Protein AF-A0A7S4D0P1-F1 (afdb_monomer_lite)

Sequence (349 aa):
FFSVFYCTISFIQIYKENLMDLLQPGVNRCQIREDTTHGLWITDATAIPVATADDCLRLMAIGDKNRVVASTRQNIESSRSHSVFIVSIAKQNVLDRSESVSQLYLVDLAGSESVDKTGSEGQRLEEAKYINTSLLALRNVIRALVQGTPHVPYRDSKITRLLQNSFGGNSKTFLIVCCSPAAYNQRETVSSLRFGDSTGQIQNQPVQNVFRSVEELTRLLKQTNSQVAEARDRIRQLERLLEMGPDDYEDDEDDAQPLCKSRSVVDEKSEEVPAAFVCPLSKRIMMDPVVAMDGYTYEEHALSAYFLQYGCTPGLNGEPGLADLSYIPNLALRDQIAQYNGKLYLDPG

Organism: NCBI:txid73025

pLDDT: mean 81.52, std 16.35, range [29.2, 96.75]

Structure (mmCIF, N/CA/C/O backbone):
data_AF-A0A7S4D0P1-F1
#
_entry.id   AF-A0A7S4D0P1-F1
#
loop_
_atom_site.group_PDB
_atom_site.id
_atom_site.type_symbol
_atom_site.label_atom_id
_atom_site.label_alt_id
_atom_site.label_comp_id
_atom_site.label_asym_id
_atom_site.label_entity_id
_atom_site.label_seq_id
_atom_site.pdbx_PDB_ins_code
_atom_site.Cartn_x
_atom_site.Cartn_y
_atom_site.Cartn_z
_atom_site.occupancy
_atom_site.B_iso_or_equiv
_atom_site.auth_seq_id
_atom_site.auth_comp_id
_atom_site.auth_asym_id
_atom_site.auth_atom_id
_atom_site.pdbx_PDB_model_num
ATOM 1 N N . PHE A 1 1 ? 13.206 -19.479 -17.637 1.00 51.66 1 PHE A N 1
ATOM 2 C CA . PHE A 1 1 ? 12.685 -18.968 -16.351 1.00 51.66 1 PHE A CA 1
ATOM 3 C C . PHE A 1 1 ? 13.805 -18.877 -15.305 1.00 51.66 1 PHE A C 1
ATOM 5 O O . PHE A 1 1 ? 13.810 -19.651 -14.360 1.00 51.66 1 PHE A O 1
ATOM 12 N N . PHE A 1 2 ? 14.764 -17.953 -15.445 1.00 78.38 2 PHE A N 1
ATOM 13 C CA . PHE A 1 2 ? 15.797 -17.725 -14.420 1.00 78.38 2 PHE A CA 1
ATOM 14 C C . PHE A 1 2 ? 15.490 -16.423 -13.673 1.00 78.38 2 PHE A C 1
ATOM 16 O O . PHE A 1 2 ? 15.943 -15.348 -14.057 1.00 78.38 2 PHE A O 1
ATOM 23 N N . SER A 1 3 ? 14.656 -16.496 -12.638 1.00 86.75 3 SER A N 1
ATOM 24 C CA . SER A 1 3 ? 14.414 -15.364 -11.739 1.00 86.75 3 SER A CA 1
ATOM 25 C C . SER A 1 3 ? 14.508 -15.818 -10.292 1.00 86.75 3 SER A C 1
ATOM 27 O O . SER A 1 3 ? 14.052 -16.911 -9.960 1.00 86.75 3 SER A O 1
ATOM 29 N N . VAL A 1 4 ? 15.089 -14.972 -9.448 1.00 89.69 4 VAL A N 1
ATOM 30 C CA . VAL A 1 4 ? 15.164 -15.164 -7.999 1.00 89.69 4 VAL A CA 1
ATOM 31 C C . VAL A 1 4 ? 14.133 -14.256 -7.345 1.00 89.69 4 VAL A C 1
ATOM 33 O O . VAL A 1 4 ? 13.958 -13.111 -7.763 1.00 89.69 4 VAL A O 1
ATOM 36 N N . PHE A 1 5 ? 13.435 -14.778 -6.342 1.00 91.75 5 PHE A N 1
ATOM 37 C CA . PHE A 1 5 ? 12.430 -14.041 -5.588 1.00 91.75 5 PHE A CA 1
ATOM 38 C C . PHE A 1 5 ? 12.895 -13.857 -4.149 1.00 91.75 5 PHE A C 1
ATOM 40 O O . PHE A 1 5 ? 13.359 -14.803 -3.515 1.00 91.75 5 PHE A O 1
ATOM 47 N N . TYR A 1 6 ? 12.718 -12.648 -3.636 1.00 92.44 6 TYR A N 1
ATOM 48 C CA . TYR A 1 6 ? 12.956 -12.291 -2.247 1.00 92.44 6 TYR A CA 1
ATOM 49 C C . TYR A 1 6 ? 11.652 -11.763 -1.670 1.00 92.44 6 TYR A C 1
ATOM 51 O O . TYR A 1 6 ? 11.056 -10.844 -2.228 1.00 92.44 6 TYR A O 1
ATOM 59 N N . CYS A 1 7 ? 11.203 -12.352 -0.568 1.00 95.31 7 CYS A N 1
ATOM 60 C CA . CYS A 1 7 ? 9.996 -11.927 0.123 1.00 95.31 7 CYS A CA 1
ATOM 61 C C . CYS A 1 7 ? 10.366 -11.406 1.508 1.00 95.31 7 CYS A C 1
ATOM 63 O O . CYS A 1 7 ? 11.080 -12.077 2.255 1.00 95.31 7 CYS A O 1
ATOM 65 N N . THR A 1 8 ? 9.870 -10.224 1.858 1.00 95.94 8 THR A N 1
ATOM 66 C CA . THR A 1 8 ? 10.021 -9.640 3.190 1.00 95.94 8 THR A CA 1
ATOM 67 C C . THR A 1 8 ? 8.677 -9.182 3.736 1.00 95.94 8 THR A C 1
ATOM 69 O O . THR A 1 8 ? 7.770 -8.808 2.990 1.00 95.94 8 THR A O 1
ATOM 72 N N . ILE A 1 9 ? 8.550 -9.234 5.059 1.00 96.75 9 ILE A N 1
ATOM 73 C CA . ILE A 1 9 ? 7.347 -8.843 5.788 1.00 96.75 9 ILE A CA 1
ATOM 74 C C . ILE A 1 9 ? 7.667 -7.680 6.716 1.00 96.75 9 ILE A C 1
ATOM 76 O O . ILE A 1 9 ? 8.634 -7.736 7.478 1.00 96.75 9 ILE A O 1
ATOM 80 N N . SER A 1 10 ? 6.800 -6.674 6.700 1.00 95.31 10 SER A N 1
ATOM 81 C CA . SER A 1 10 ? 6.736 -5.620 7.711 1.00 95.31 10 SER A CA 1
ATOM 82 C C . SER A 1 10 ? 5.323 -5.555 8.274 1.00 95.31 10 SER A C 1
ATOM 84 O O . SER A 1 10 ? 4.354 -5.762 7.546 1.00 95.31 10 SER A O 1
ATOM 86 N N . PHE A 1 11 ? 5.178 -5.253 9.564 1.00 95.50 11 PHE A N 1
ATOM 87 C CA . PHE A 1 11 ? 3.861 -5.121 10.183 1.00 95.50 11 PHE A CA 1
ATOM 88 C C . PHE A 1 11 ? 3.823 -3.889 11.079 1.00 95.50 11 PHE A C 1
ATOM 90 O O . PHE A 1 11 ? 4.554 -3.802 12.062 1.00 95.50 11 PHE A O 1
ATOM 97 N N . ILE A 1 12 ? 2.987 -2.922 10.709 1.00 93.88 12 ILE A N 1
ATOM 98 C CA . ILE A 1 12 ? 2.970 -1.589 11.305 1.00 93.88 12 ILE A CA 1
ATOM 99 C C . ILE A 1 12 ? 1.601 -1.293 11.898 1.00 93.88 12 ILE A C 1
ATOM 101 O O . ILE A 1 12 ? 0.575 -1.536 11.268 1.00 93.88 12 ILE A O 1
ATOM 105 N N . GLN A 1 13 ? 1.589 -0.705 13.088 1.00 91.94 13 GLN A N 1
ATOM 106 C CA . GLN A 1 13 ? 0.401 -0.133 13.706 1.00 91.94 13 GLN A CA 1
ATOM 107 C C . GLN A 1 13 ? 0.463 1.394 13.633 1.00 91.94 13 GLN A C 1
ATOM 109 O O . GLN A 1 13 ? 1.507 1.997 13.887 1.00 91.94 13 GLN A O 1
ATOM 114 N N . ILE A 1 14 ? -0.665 2.028 13.317 1.00 90.62 14 ILE A N 1
ATOM 115 C CA . ILE A 1 14 ? -0.846 3.477 13.409 1.00 90.62 14 ILE A CA 1
ATOM 116 C C . ILE A 1 14 ? -1.828 3.758 14.540 1.00 90.62 14 ILE A C 1
ATOM 118 O O . ILE A 1 14 ? -3.007 3.408 14.458 1.00 90.62 14 ILE A O 1
ATOM 122 N N . TYR A 1 15 ? -1.345 4.424 15.586 1.00 86.50 15 TYR A N 1
ATOM 123 C CA . TYR A 1 15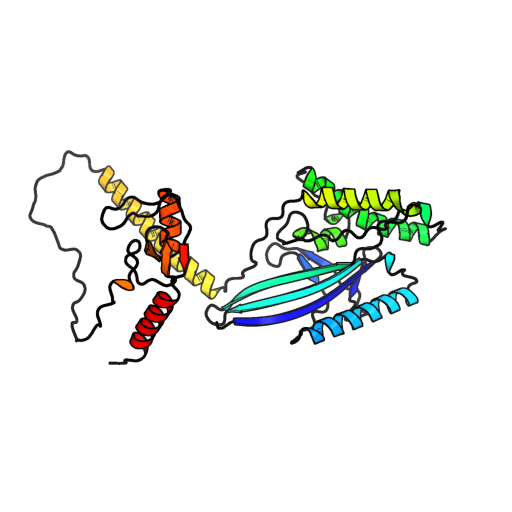 ? -2.157 4.821 16.731 1.00 86.50 15 TYR A CA 1
ATOM 124 C C . TYR A 1 15 ? -1.814 6.243 17.175 1.00 86.50 15 TYR A C 1
ATOM 126 O O . TYR A 1 15 ? -0.647 6.568 17.391 1.00 86.50 15 TYR A O 1
ATOM 134 N N . LYS A 1 16 ? -2.834 7.106 17.297 1.00 83.44 16 LYS A N 1
ATOM 135 C CA . LYS A 1 16 ? -2.670 8.545 17.596 1.00 83.44 1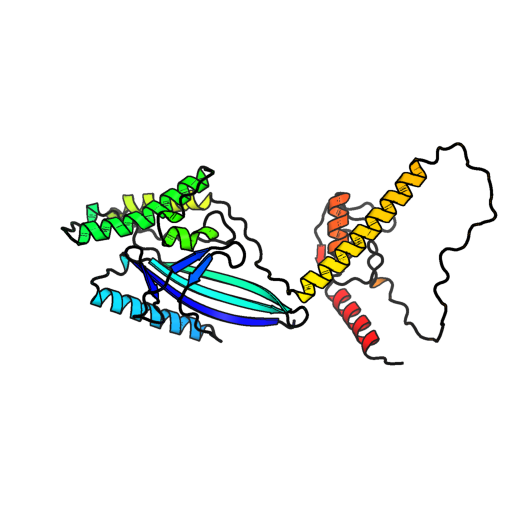6 LYS A CA 1
ATOM 136 C C . LYS A 1 16 ? -1.602 9.207 16.705 1.00 83.44 16 LYS A C 1
ATOM 138 O O . LYS A 1 16 ? -0.722 9.897 17.206 1.00 83.44 16 LYS A O 1
ATOM 143 N N . GLU A 1 17 ? -1.646 8.936 15.395 1.00 86.81 17 GLU A N 1
ATOM 144 C CA . GLU A 1 17 ? -0.685 9.431 14.386 1.00 86.81 17 GLU A CA 1
ATOM 145 C C . GLU A 1 17 ? 0.791 9.016 14.605 1.00 86.81 17 GLU A C 1
ATOM 147 O O . GLU A 1 17 ? 1.691 9.524 13.930 1.00 86.81 17 GLU A O 1
ATOM 152 N N . ASN A 1 18 ? 1.048 8.051 15.497 1.00 87.38 18 ASN A N 1
ATOM 153 C CA . ASN A 1 18 ? 2.358 7.435 15.699 1.00 87.38 18 ASN A CA 1
ATOM 154 C C . ASN A 1 18 ? 2.435 6.083 14.988 1.00 87.38 18 ASN A C 1
ATOM 156 O O . ASN A 1 18 ? 1.494 5.291 15.046 1.00 87.38 18 ASN A O 1
ATOM 160 N N . LEU A 1 19 ? 3.576 5.824 14.349 1.00 90.19 19 LEU A N 1
ATOM 161 C CA . LEU A 1 19 ? 3.902 4.549 13.714 1.00 90.19 19 LEU A CA 1
ATOM 162 C C . LEU A 1 19 ? 4.635 3.666 14.722 1.00 90.19 19 LEU A C 1
ATOM 164 O O . LEU A 1 19 ? 5.622 4.101 15.318 1.00 90.19 19 LEU A O 1
ATOM 168 N N . MET A 1 20 ? 4.158 2.440 14.896 1.00 90.56 20 MET A N 1
ATOM 169 C CA . MET A 1 20 ? 4.757 1.446 15.779 1.00 90.56 20 MET A CA 1
ATOM 170 C C . MET A 1 20 ? 5.032 0.168 14.996 1.00 90.56 20 MET A C 1
ATOM 172 O O . MET A 1 20 ? 4.170 -0.311 14.259 1.00 90.56 20 MET A O 1
ATOM 176 N N . ASP A 1 21 ? 6.226 -0.382 15.172 1.00 92.88 21 ASP A N 1
ATOM 177 C CA . ASP A 1 21 ? 6.603 -1.663 14.589 1.00 92.88 21 ASP A CA 1
ATOM 178 C C . ASP A 1 21 ? 6.066 -2.814 15.452 1.00 92.88 21 ASP A C 1
ATOM 180 O O . ASP A 1 21 ? 6.408 -2.942 16.633 1.00 92.88 21 ASP A O 1
ATOM 184 N N . LEU A 1 22 ? 5.202 -3.644 14.866 1.00 92.94 22 LEU A N 1
ATOM 185 C CA . LEU A 1 22 ? 4.610 -4.798 15.538 1.00 92.94 22 LEU A CA 1
ATOM 186 C C . LEU A 1 22 ? 5.521 -6.032 15.519 1.00 92.94 22 LEU A C 1
ATOM 188 O O . LEU A 1 22 ? 5.296 -6.946 16.310 1.00 92.94 22 LEU A O 1
ATOM 192 N N . LEU A 1 23 ? 6.541 -6.084 14.660 1.00 93.12 23 LEU A N 1
ATOM 193 C CA . LEU A 1 23 ? 7.519 -7.177 14.610 1.00 93.12 23 LEU A CA 1
ATOM 194 C C . LEU A 1 23 ? 8.718 -6.916 15.527 1.00 93.12 23 LEU A C 1
ATOM 196 O O . LEU A 1 23 ? 9.303 -7.868 16.044 1.00 93.12 23 LEU A O 1
ATOM 200 N N . GLN A 1 24 ? 9.032 -5.646 15.796 1.00 89.56 24 GLN A N 1
ATOM 201 C CA . GLN A 1 24 ? 10.054 -5.245 16.766 1.00 89.56 24 GLN A CA 1
ATOM 202 C C . GLN A 1 24 ? 9.537 -4.183 17.760 1.00 89.56 24 GLN A C 1
ATOM 204 O O . GLN A 1 24 ? 9.900 -3.005 17.683 1.00 89.56 24 GLN A O 1
ATOM 209 N N . PRO A 1 25 ? 8.719 -4.585 18.754 1.00 81.44 25 PRO A N 1
ATOM 210 C CA . PRO A 1 25 ? 8.160 -3.655 19.729 1.00 81.44 25 PRO A CA 1
ATOM 211 C C . PRO A 1 25 ? 9.241 -2.956 20.563 1.00 81.44 25 PRO A C 1
ATOM 213 O O . PRO A 1 25 ? 10.188 -3.585 21.035 1.00 81.44 25 PRO A O 1
ATOM 216 N N . GLY A 1 26 ? 9.055 -1.659 20.820 1.00 74.25 26 GLY A N 1
ATOM 217 C CA . GLY A 1 26 ? 9.925 -0.858 21.692 1.00 74.25 26 GLY A CA 1
ATOM 218 C C . GLY A 1 26 ? 10.898 0.071 20.959 1.00 74.25 26 GLY A C 1
ATOM 219 O O . GLY A 1 26 ? 11.458 0.966 21.592 1.00 74.25 26 GLY A O 1
ATOM 220 N N . VAL A 1 27 ? 11.051 -0.068 19.638 1.00 69.12 27 VAL A N 1
ATOM 221 C CA . VAL A 1 27 ? 11.819 0.864 18.796 1.00 69.12 27 VAL A CA 1
ATOM 222 C C . VAL A 1 27 ? 10.848 1.739 17.996 1.00 69.12 27 VAL A C 1
ATOM 224 O O . VAL A 1 27 ? 10.458 1.411 16.884 1.00 69.12 27 VAL A O 1
ATOM 227 N N . ASN A 1 28 ? 10.444 2.883 18.554 1.00 67.12 28 ASN A N 1
ATOM 228 C CA . ASN A 1 28 ? 9.511 3.804 17.888 1.00 67.12 28 ASN A CA 1
ATOM 229 C C . ASN A 1 28 ? 10.263 4.905 17.132 1.00 67.12 28 ASN A C 1
ATOM 231 O O . ASN A 1 28 ? 10.339 6.047 17.588 1.00 67.12 28 ASN A O 1
ATOM 235 N N . ARG A 1 29 ? 10.851 4.555 15.985 1.00 79.38 29 ARG A N 1
ATOM 236 C CA . ARG A 1 29 ? 11.515 5.521 15.084 1.00 79.38 29 ARG A CA 1
ATOM 237 C C . ARG A 1 29 ? 10.913 5.563 13.683 1.00 79.38 29 ARG A C 1
ATOM 239 O O . ARG A 1 29 ? 11.364 6.348 12.856 1.00 79.38 29 ARG A O 1
ATOM 246 N N . CYS A 1 30 ? 9.867 4.777 13.437 1.00 88.19 30 CYS A N 1
ATOM 247 C CA . CYS A 1 30 ? 9.293 4.644 12.111 1.00 88.19 30 CYS A CA 1
ATOM 248 C C . CYS A 1 30 ? 8.743 5.972 11.573 1.00 88.19 30 CYS A C 1
ATOM 250 O O . CYS A 1 30 ? 7.966 6.661 12.240 1.00 88.19 30 CYS A O 1
ATOM 252 N N . GLN A 1 31 ? 9.114 6.325 10.341 1.00 89.31 31 GLN A N 1
ATOM 253 C CA . GLN A 1 31 ? 8.613 7.517 9.653 1.00 89.31 31 GLN A CA 1
ATOM 254 C C . GLN A 1 31 ? 8.272 7.197 8.202 1.00 89.31 31 GLN A C 1
ATOM 256 O O . GLN A 1 31 ? 9.015 6.502 7.521 1.00 89.31 31 GLN A O 1
ATOM 261 N N . ILE A 1 32 ? 7.166 7.756 7.708 1.00 90.38 32 ILE A N 1
ATOM 262 C CA . ILE A 1 32 ? 6.810 7.668 6.288 1.00 90.38 32 ILE A CA 1
ATOM 263 C C . ILE A 1 32 ? 7.634 8.690 5.505 1.00 90.38 32 ILE A C 1
ATOM 265 O O . ILE A 1 32 ? 7.498 9.905 5.723 1.00 90.38 32 ILE A O 1
ATOM 269 N N . ARG A 1 33 ? 8.439 8.191 4.572 1.00 87.38 33 ARG A N 1
ATOM 270 C CA . ARG A 1 33 ? 9.199 8.965 3.592 1.00 87.38 33 ARG A CA 1
ATOM 271 C C . ARG A 1 33 ? 8.674 8.710 2.188 1.00 87.38 33 ARG A C 1
ATOM 273 O O . ARG A 1 33 ? 8.012 7.711 1.931 1.00 87.38 33 ARG A O 1
ATOM 280 N N . GLU A 1 34 ? 8.926 9.678 1.325 1.00 82.62 34 GLU A N 1
ATOM 281 C CA . GLU A 1 34 ? 8.498 9.675 -0.064 1.00 82.62 34 GLU A CA 1
ATOM 282 C C . GLU A 1 34 ? 9.584 10.355 -0.890 1.00 82.62 34 GLU A C 1
ATOM 284 O O . GLU A 1 34 ? 10.057 11.433 -0.515 1.00 82.62 34 GLU A O 1
ATOM 289 N N . ASP A 1 35 ? 9.971 9.729 -1.993 1.00 75.81 35 ASP A N 1
ATOM 290 C CA . ASP A 1 35 ? 10.778 10.350 -3.032 1.00 75.81 35 ASP A CA 1
ATOM 291 C C . ASP A 1 35 ? 10.390 9.805 -4.418 1.00 75.81 35 ASP A C 1
ATOM 293 O O . ASP A 1 35 ? 9.604 8.866 -4.553 1.00 75.81 35 ASP A O 1
ATOM 297 N N . THR A 1 36 ? 10.931 10.420 -5.467 1.00 69.31 36 THR A N 1
ATOM 298 C CA . THR A 1 36 ? 10.638 10.064 -6.862 1.00 69.31 36 THR A CA 1
ATOM 299 C C . THR A 1 36 ? 11.248 8.735 -7.313 1.00 69.31 36 THR A C 1
ATOM 301 O O . THR A 1 36 ? 10.892 8.243 -8.378 1.00 69.31 36 THR A O 1
ATOM 304 N N . THR A 1 37 ? 12.189 8.177 -6.552 1.00 63.38 37 THR A N 1
ATOM 305 C CA . THR A 1 37 ? 13.052 7.055 -6.956 1.00 63.38 37 THR A CA 1
ATOM 306 C C . THR A 1 37 ? 12.627 5.745 -6.291 1.00 63.38 37 THR A C 1
ATOM 308 O O . THR A 1 37 ? 12.492 4.718 -6.946 1.00 63.38 37 THR A O 1
ATOM 311 N N . HIS A 1 38 ? 12.397 5.789 -4.985 1.00 62.03 38 HIS A N 1
ATOM 312 C CA . HIS A 1 38 ? 12.000 4.705 -4.098 1.00 62.03 38 HIS A CA 1
ATOM 313 C C . HIS A 1 38 ? 10.497 4.716 -3.798 1.00 62.03 38 HIS A C 1
ATOM 315 O O . HIS A 1 38 ? 9.985 3.776 -3.190 1.00 62.03 38 HIS A O 1
ATOM 321 N N . GLY A 1 39 ? 9.775 5.755 -4.227 1.00 74.44 39 GLY A N 1
ATOM 322 C CA . GLY A 1 39 ? 8.356 5.902 -3.940 1.00 74.44 39 GLY A CA 1
ATOM 323 C C . GLY A 1 39 ? 8.125 6.169 -2.457 1.00 74.44 39 GLY A C 1
ATOM 324 O O . GLY A 1 39 ? 8.876 6.913 -1.831 1.00 74.44 39 GLY A O 1
ATOM 325 N N . LEU A 1 40 ? 7.072 5.581 -1.888 1.00 82.56 40 LEU A N 1
ATOM 326 C CA . LEU A 1 40 ? 6.707 5.753 -0.485 1.00 82.56 40 LEU A CA 1
ATOM 327 C C . LEU A 1 40 ? 7.190 4.562 0.350 1.00 82.56 40 LEU A C 1
ATOM 329 O O . LEU A 1 40 ? 6.823 3.425 0.070 1.00 82.56 40 LEU A O 1
ATOM 333 N N . TRP A 1 41 ? 7.965 4.814 1.406 1.00 85.62 41 TRP A N 1
ATOM 334 C CA . TRP A 1 41 ? 8.459 3.769 2.310 1.00 85.62 41 TRP A CA 1
ATOM 335 C C . TRP A 1 41 ? 8.435 4.211 3.773 1.00 85.62 41 TRP A C 1
ATOM 337 O O . TRP A 1 41 ? 8.308 5.395 4.098 1.00 85.62 41 TRP A O 1
ATOM 347 N N . ILE A 1 42 ? 8.562 3.241 4.677 1.00 88.12 42 ILE A N 1
ATOM 348 C CA . ILE A 1 42 ? 8.646 3.484 6.117 1.00 88.12 42 ILE A CA 1
ATOM 349 C C . ILE A 1 42 ? 10.097 3.265 6.545 1.00 88.12 42 ILE A C 1
ATOM 351 O O . ILE A 1 42 ? 10.624 2.163 6.416 1.00 88.12 42 ILE A O 1
ATOM 355 N N . THR A 1 43 ? 10.764 4.311 7.032 1.00 85.81 43 THR A N 1
ATOM 356 C CA . THR A 1 43 ? 12.112 4.175 7.601 1.00 85.81 43 THR A CA 1
ATOM 357 C C . THR A 1 43 ? 12.062 3.431 8.918 1.00 85.81 43 THR A C 1
ATOM 359 O O . THR A 1 43 ? 11.078 3.552 9.640 1.00 85.81 43 THR A O 1
ATOM 362 N N . ASP A 1 44 ? 13.129 2.704 9.244 1.00 85.75 44 ASP A N 1
ATOM 363 C CA . ASP A 1 44 ? 13.283 1.974 10.510 1.00 85.75 44 ASP A CA 1
ATOM 364 C C . ASP A 1 44 ? 12.170 0.949 10.795 1.00 85.75 44 ASP A C 1
ATOM 366 O O . ASP A 1 44 ? 12.045 0.478 11.921 1.00 85.75 44 ASP A O 1
ATOM 370 N N . ALA A 1 45 ? 11.350 0.609 9.795 1.00 89.06 45 ALA A N 1
ATOM 371 C CA . ALA A 1 45 ? 10.435 -0.518 9.865 1.00 89.06 45 ALA A CA 1
ATOM 372 C C . ALA A 1 45 ? 11.215 -1.813 9.642 1.00 89.06 45 ALA A C 1
ATOM 374 O O . ALA A 1 45 ? 11.974 -1.941 8.677 1.00 89.06 45 ALA A O 1
ATOM 375 N N . THR A 1 46 ? 11.000 -2.789 10.514 1.00 91.50 46 THR A N 1
ATOM 376 C CA . THR A 1 46 ? 11.593 -4.115 10.382 1.00 91.50 46 THR A CA 1
ATOM 377 C C . THR A 1 46 ? 11.044 -4.793 9.131 1.00 91.50 46 THR A C 1
ATOM 379 O O . THR A 1 46 ? 9.830 -4.899 8.944 1.00 91.50 46 THR A O 1
ATOM 382 N N . ALA A 1 47 ? 11.943 -5.277 8.277 1.00 92.25 47 ALA A N 1
ATOM 383 C CA . ALA A 1 47 ? 11.625 -6.101 7.119 1.00 92.25 47 ALA A CA 1
ATOM 384 C C . ALA A 1 47 ? 12.243 -7.488 7.325 1.00 92.25 47 ALA A C 1
ATOM 386 O O . ALA A 1 47 ? 13.451 -7.669 7.171 1.00 92.25 47 ALA A O 1
ATOM 387 N N . ILE A 1 48 ? 11.424 -8.463 7.723 1.00 94.56 48 ILE A N 1
ATOM 388 C CA . ILE A 1 48 ? 11.886 -9.823 8.021 1.00 94.56 48 ILE A CA 1
ATOM 389 C C . ILE A 1 48 ? 11.792 -10.671 6.748 1.00 94.56 48 ILE A C 1
ATOM 391 O O . ILE A 1 48 ? 10.696 -10.780 6.194 1.00 94.56 48 ILE A O 1
ATOM 395 N N . PRO A 1 49 ? 12.895 -11.276 6.269 1.00 95.62 49 PRO A N 1
ATOM 396 C CA . PRO A 1 49 ? 12.851 -12.181 5.129 1.00 95.62 49 PRO A CA 1
ATOM 397 C C . PRO A 1 49 ? 12.087 -13.461 5.476 1.00 95.62 49 PRO A C 1
ATOM 399 O O . PRO A 1 49 ? 12.239 -14.016 6.565 1.00 95.62 49 PRO A O 1
ATOM 402 N N . VAL A 1 50 ? 11.282 -13.937 4.531 1.00 95.00 50 VAL A N 1
ATOM 403 C CA . VAL A 1 50 ? 10.449 -15.137 4.671 1.00 95.00 50 VAL A CA 1
ATOM 404 C C . VAL A 1 50 ? 10.625 -16.051 3.464 1.00 95.00 50 VAL A C 1
ATOM 406 O O . VAL A 1 50 ? 10.807 -15.577 2.342 1.00 95.00 50 VAL A O 1
ATOM 409 N N . ALA A 1 51 ? 10.575 -17.363 3.693 1.00 91.44 51 ALA A N 1
ATOM 410 C CA . ALA A 1 51 ? 10.730 -18.369 2.643 1.00 91.44 51 ALA A CA 1
ATOM 411 C C . ALA A 1 51 ? 9.404 -19.059 2.297 1.00 91.44 51 ALA A C 1
ATOM 413 O O . ALA A 1 51 ? 9.232 -19.538 1.178 1.00 91.44 51 ALA A O 1
ATOM 414 N N . THR A 1 52 ? 8.464 -19.114 3.244 1.00 92.62 52 THR A N 1
ATOM 415 C CA . THR A 1 52 ? 7.185 -19.817 3.086 1.00 92.62 52 THR A CA 1
ATOM 416 C C . THR A 1 52 ? 5.996 -18.959 3.509 1.00 92.62 52 THR A C 1
ATOM 418 O O . THR A 1 52 ? 6.126 -18.029 4.304 1.00 92.62 52 THR A O 1
ATOM 421 N N . ALA A 1 53 ? 4.804 -19.304 3.014 1.00 93.38 53 ALA A N 1
ATOM 422 C CA . ALA A 1 53 ? 3.561 -18.668 3.451 1.00 93.38 53 ALA A CA 1
ATOM 423 C C . ALA A 1 53 ? 3.304 -18.870 4.957 1.00 93.38 53 ALA A C 1
ATOM 425 O O . ALA A 1 53 ? 2.789 -17.970 5.620 1.00 93.38 53 ALA A O 1
ATOM 426 N N . ASP A 1 54 ? 3.720 -20.010 5.516 1.00 95.94 54 ASP A N 1
ATOM 427 C CA . ASP A 1 54 ? 3.636 -20.266 6.953 1.00 95.94 54 ASP A CA 1
ATOM 428 C C . ASP A 1 54 ? 4.503 -19.292 7.757 1.00 95.94 54 ASP A C 1
ATOM 430 O O . ASP A 1 54 ? 4.104 -18.876 8.843 1.00 95.94 54 ASP A O 1
ATOM 434 N N . ASP A 1 55 ? 5.667 -18.883 7.243 1.00 94.75 55 ASP A N 1
ATOM 435 C CA . ASP A 1 55 ? 6.490 -17.854 7.890 1.00 94.75 55 ASP A CA 1
ATOM 436 C C . ASP A 1 55 ? 5.730 -16.523 7.963 1.00 94.75 55 ASP A C 1
ATOM 438 O O . ASP A 1 55 ? 5.707 -15.886 9.018 1.00 94.75 55 ASP A O 1
ATOM 442 N N . CYS A 1 56 ? 5.045 -16.143 6.878 1.00 95.12 56 CYS A N 1
ATOM 443 C CA . CYS A 1 56 ? 4.208 -14.943 6.831 1.00 95.12 56 CYS A CA 1
ATOM 444 C C . CYS A 1 56 ? 3.088 -14.997 7.879 1.00 95.12 56 CYS A C 1
ATOM 446 O O . CYS A 1 56 ? 2.908 -14.044 8.637 1.00 95.12 56 CYS A O 1
ATOM 448 N N . LEU A 1 57 ? 2.360 -16.117 7.954 1.00 95.94 57 LEU A N 1
ATOM 449 C CA . LEU A 1 57 ? 1.268 -16.307 8.915 1.00 95.94 57 LEU A CA 1
ATOM 450 C C . LEU A 1 57 ? 1.771 -16.301 10.364 1.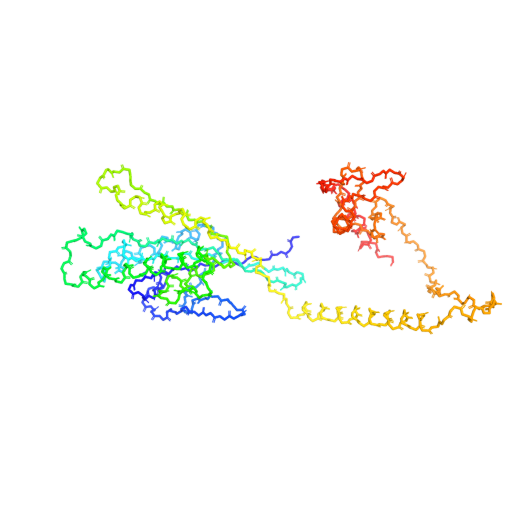00 95.94 57 LEU A C 1
ATOM 452 O O . LEU A 1 57 ? 1.130 -15.719 11.240 1.00 95.94 57 LEU A O 1
ATOM 456 N N . ARG A 1 58 ? 2.945 -16.889 10.632 1.00 96.62 58 ARG A N 1
ATOM 457 C CA . ARG A 1 58 ? 3.566 -16.828 11.964 1.00 96.62 58 ARG A CA 1
ATOM 458 C C . ARG A 1 58 ? 3.942 -15.399 12.350 1.00 96.62 58 ARG A C 1
ATOM 460 O O . ARG A 1 58 ? 3.680 -15.002 13.483 1.00 96.62 58 ARG A O 1
ATOM 467 N N . LEU A 1 59 ? 4.518 -14.617 11.433 1.00 96.44 59 LEU A N 1
ATOM 468 C CA . LEU A 1 59 ? 4.842 -13.207 11.685 1.00 96.44 59 LEU A CA 1
ATOM 469 C C . LEU A 1 59 ? 3.588 -12.355 11.910 1.00 96.44 59 LEU A C 1
ATOM 471 O O . LEU A 1 59 ? 3.590 -11.502 12.796 1.00 96.44 59 LEU A O 1
ATOM 475 N N . MET A 1 60 ? 2.508 -12.624 11.173 1.00 95.62 60 MET A N 1
ATOM 476 C CA . MET A 1 60 ? 1.205 -11.995 11.403 1.00 95.62 60 MET A CA 1
ATOM 477 C C . MET A 1 60 ? 0.703 -12.275 12.828 1.00 95.62 60 MET A C 1
ATOM 479 O O . MET A 1 60 ? 0.426 -11.338 13.572 1.00 95.62 60 MET A O 1
ATOM 483 N N . ALA A 1 61 ? 0.710 -13.540 13.264 1.00 94.94 61 ALA A N 1
ATOM 484 C CA . ALA A 1 61 ? 0.293 -13.915 14.617 1.00 94.94 61 ALA A CA 1
ATOM 485 C C . ALA A 1 61 ? 1.169 -13.284 15.722 1.00 94.94 61 ALA A C 1
ATOM 487 O O . ALA A 1 61 ? 0.664 -12.899 16.780 1.00 94.94 61 ALA A O 1
ATOM 488 N N . ILE A 1 62 ? 2.482 -13.159 15.490 1.00 94.44 62 ILE A N 1
ATOM 489 C CA . ILE A 1 62 ? 3.399 -12.461 16.406 1.00 94.44 62 ILE A CA 1
ATOM 490 C C . ILE A 1 62 ? 3.023 -10.980 16.509 1.00 94.44 62 ILE A C 1
ATOM 492 O O . ILE A 1 62 ? 2.900 -10.459 17.621 1.00 94.44 62 ILE A O 1
ATOM 496 N N . GLY A 1 63 ? 2.815 -10.312 15.373 1.00 93.44 63 GLY A N 1
ATOM 497 C CA . GLY A 1 63 ? 2.443 -8.902 15.351 1.00 93.44 63 GLY A CA 1
ATOM 498 C C . GLY A 1 63 ? 1.092 -8.632 16.008 1.00 93.44 63 GLY A C 1
ATOM 499 O O . GLY A 1 63 ? 0.985 -7.697 16.799 1.00 93.44 63 GLY A O 1
ATOM 500 N N . ASP A 1 64 ? 0.099 -9.497 15.801 1.00 90.38 64 ASP A N 1
ATOM 501 C CA . ASP A 1 64 ? -1.204 -9.393 16.468 1.00 90.38 64 ASP A CA 1
ATOM 502 C C . ASP A 1 64 ? -1.088 -9.565 17.985 1.00 90.38 64 ASP A C 1
ATOM 504 O O . ASP A 1 64 ? -1.679 -8.808 18.760 1.00 90.38 64 ASP A O 1
ATOM 508 N N . LYS A 1 65 ? -0.262 -10.512 18.446 1.00 90.31 65 LYS A N 1
ATOM 509 C CA . LYS A 1 65 ? 0.018 -10.663 19.879 1.00 90.31 65 LYS A CA 1
ATOM 510 C C . LYS A 1 65 ? 0.670 -9.402 20.449 1.00 90.31 65 LYS A C 1
ATOM 512 O O . LYS A 1 65 ? 0.297 -8.954 21.534 1.00 90.31 65 LYS A O 1
ATOM 517 N N . ASN A 1 66 ? 1.611 -8.809 19.718 1.00 89.31 66 ASN A N 1
ATOM 518 C CA . ASN A 1 66 ? 2.273 -7.572 20.124 1.00 89.31 66 ASN A CA 1
ATOM 519 C C . ASN A 1 66 ? 1.303 -6.381 20.135 1.00 89.31 66 ASN A C 1
ATOM 521 O O . ASN A 1 66 ? 1.336 -5.596 21.085 1.00 89.31 66 ASN A O 1
ATOM 525 N N . ARG A 1 67 ? 0.379 -6.306 19.168 1.00 86.31 67 ARG A N 1
ATOM 526 C CA . ARG A 1 67 ? -0.725 -5.334 19.130 1.00 86.31 67 ARG A CA 1
ATOM 527 C C . ARG A 1 67 ? -1.584 -5.435 20.393 1.00 86.31 67 ARG A C 1
ATOM 529 O O . ARG A 1 67 ? -1.792 -4.429 21.061 1.00 86.31 67 ARG A O 1
ATOM 536 N N . VAL A 1 68 ? -2.007 -6.641 20.788 1.00 74.56 68 VAL A N 1
ATOM 537 C CA . VAL A 1 68 ? -2.813 -6.868 22.010 1.00 74.56 68 VAL A CA 1
ATOM 538 C C . VAL A 1 68 ? -2.054 -6.485 23.289 1.00 74.56 68 VAL A C 1
ATOM 540 O O . VAL A 1 68 ? -2.624 -5.900 24.217 1.00 74.56 68 VAL A O 1
ATOM 543 N N . VAL A 1 69 ? -0.754 -6.780 23.362 1.00 69.31 69 VAL A N 1
ATOM 544 C CA . VAL A 1 69 ? 0.079 -6.407 24.517 1.00 69.31 69 VAL A CA 1
ATOM 545 C C . VAL A 1 69 ? 0.258 -4.891 24.604 1.00 69.31 69 VAL A C 1
ATOM 547 O O . VAL A 1 69 ? 0.126 -4.334 25.697 1.00 69.31 69 VAL A O 1
ATOM 550 N N . ALA A 1 70 ? 0.516 -4.216 23.481 1.00 66.00 70 ALA A N 1
ATOM 551 C CA . ALA A 1 70 ? 0.562 -2.756 23.415 1.00 66.00 70 ALA A CA 1
ATOM 552 C C . ALA A 1 70 ? -0.783 -2.154 23.847 1.00 66.00 70 ALA A C 1
ATOM 554 O O . ALA A 1 70 ? -0.813 -1.277 24.709 1.00 66.00 70 ALA A O 1
ATOM 555 N N . SER A 1 71 ? -1.888 -2.728 23.364 1.00 67.25 71 SER A N 1
ATOM 556 C CA . SER A 1 71 ? -3.252 -2.415 23.785 1.00 67.25 71 SER A CA 1
ATOM 557 C C . SER A 1 71 ? -3.473 -2.475 25.284 1.00 67.25 71 SER A C 1
ATOM 559 O O . SER A 1 71 ? -3.941 -1.511 25.885 1.00 67.25 71 SER A O 1
ATOM 561 N N . THR A 1 72 ? -3.045 -3.556 25.919 1.00 61.19 72 THR A N 1
ATOM 562 C CA . THR A 1 72 ? -3.238 -3.730 27.360 1.00 61.19 72 THR A CA 1
ATOM 563 C C . THR A 1 72 ? -2.339 -2.791 28.173 1.00 61.19 72 THR A C 1
ATOM 565 O O . THR A 1 72 ? -2.767 -2.241 29.184 1.00 61.19 72 THR A O 1
ATOM 568 N N . ARG A 1 73 ? -1.092 -2.568 27.732 1.00 58.59 73 ARG A N 1
ATOM 569 C CA . ARG A 1 73 ? -0.110 -1.726 28.441 1.00 58.59 73 ARG A CA 1
ATOM 570 C C . ARG A 1 73 ? -0.381 -0.230 28.312 1.00 58.59 73 ARG A C 1
ATOM 572 O O . ARG A 1 73 ? -0.078 0.516 29.236 1.00 58.59 73 ARG A O 1
ATOM 579 N N . GLN A 1 74 ? -0.904 0.206 27.170 1.00 56.38 74 GLN A N 1
ATOM 580 C CA . GLN A 1 74 ? -1.139 1.618 26.859 1.00 56.38 74 GLN A CA 1
ATOM 581 C C . GLN A 1 74 ? -2.630 1.994 26.879 1.00 56.38 74 GLN A C 1
ATOM 583 O O . GLN A 1 74 ? -2.978 3.099 26.467 1.00 56.38 74 GLN A O 1
ATOM 588 N N . ASN A 1 75 ? -3.500 1.095 27.362 1.00 58.09 75 ASN A N 1
ATOM 589 C CA . ASN A 1 75 ? -4.960 1.242 27.328 1.00 58.09 75 ASN A CA 1
ATOM 590 C C . ASN A 1 75 ? -5.480 1.569 25.911 1.00 58.09 75 ASN A C 1
ATOM 592 O O . ASN A 1 75 ? -6.397 2.369 25.745 1.00 58.09 75 ASN A O 1
ATOM 596 N N . ILE A 1 76 ? -4.837 0.998 24.884 1.00 61.31 76 ILE A N 1
ATOM 597 C CA . ILE A 1 76 ? -5.212 1.181 23.479 1.00 61.31 76 ILE A CA 1
ATOM 598 C C . ILE A 1 76 ? -6.292 0.166 23.167 1.00 61.31 76 ILE A C 1
ATOM 600 O O . ILE A 1 76 ? -6.055 -1.038 23.200 1.00 61.31 76 ILE A O 1
ATOM 604 N N . GLU A 1 77 ? -7.475 0.636 22.818 1.00 65.62 77 GLU A N 1
ATOM 605 C CA . GLU A 1 77 ? -8.501 -0.247 22.284 1.00 65.62 77 GLU A CA 1
ATOM 606 C C . GLU A 1 77 ? -8.095 -0.671 20.861 1.00 65.62 77 GLU A C 1
ATOM 608 O O . GLU A 1 77 ? -7.739 0.168 20.034 1.00 65.62 77 GLU A O 1
ATOM 613 N N . SER A 1 78 ? -8.101 -1.969 20.551 1.00 65.81 78 SER A N 1
ATOM 614 C CA . SER A 1 78 ? -7.679 -2.464 19.228 1.00 65.81 78 SER A CA 1
ATOM 615 C C . SER A 1 78 ? -8.552 -1.935 18.083 1.00 65.81 78 SER A C 1
ATOM 617 O O . SER A 1 78 ? -8.053 -1.808 16.964 1.00 65.81 78 SER A O 1
ATOM 619 N N . SER A 1 79 ? -9.801 -1.558 18.379 1.00 70.81 79 SER A N 1
ATOM 620 C CA . SER A 1 79 ? -10.749 -0.859 17.497 1.00 70.81 79 SER A CA 1
ATOM 621 C C . SER A 1 79 ? -10.294 0.548 17.093 1.00 70.81 79 SER A C 1
ATOM 623 O O . SER A 1 79 ? -10.837 1.125 16.158 1.00 70.81 79 SER A O 1
ATOM 625 N N . ARG A 1 80 ? -9.289 1.111 17.774 1.00 76.25 80 ARG A N 1
ATOM 626 C CA . ARG A 1 80 ? -8.864 2.516 17.663 1.00 76.25 80 ARG A CA 1
ATOM 627 C C . ARG A 1 80 ? -7.505 2.714 16.998 1.00 76.25 80 ARG A C 1
ATOM 629 O O . ARG A 1 80 ? -6.971 3.822 16.973 1.00 76.25 80 ARG A O 1
ATOM 636 N N . SER A 1 81 ? -6.913 1.649 16.478 1.00 85.81 81 SER A N 1
ATOM 637 C CA . SER A 1 81 ? -5.639 1.695 15.765 1.00 85.81 81 SER A CA 1
ATOM 638 C C . SER A 1 81 ? -5.780 1.032 14.410 1.00 85.81 81 SER A C 1
ATOM 640 O O . SER A 1 81 ? -6.415 -0.017 14.321 1.00 85.81 81 SER A O 1
ATOM 642 N N . HIS A 1 82 ? -5.115 1.580 13.401 1.00 90.75 82 HIS A N 1
ATOM 643 C CA . HIS A 1 82 ? -4.990 0.920 12.103 1.00 90.75 82 HIS A CA 1
ATOM 644 C C . HIS A 1 82 ? -3.810 -0.042 12.141 1.00 90.75 82 HIS A C 1
ATOM 646 O O . HIS A 1 82 ? -2.792 0.267 12.763 1.00 90.75 82 HIS A O 1
ATOM 652 N N . SER A 1 83 ? -3.918 -1.176 11.463 1.00 93.00 83 SER A N 1
ATOM 653 C CA . SER A 1 83 ? -2.814 -2.123 11.296 1.00 93.00 83 SER A CA 1
ATOM 654 C C . SER A 1 83 ? -2.572 -2.379 9.817 1.00 93.00 83 SER A C 1
ATOM 656 O O . SER A 1 83 ? -3.512 -2.526 9.042 1.00 93.00 83 SER A O 1
ATOM 658 N N . VAL A 1 84 ? -1.305 -2.398 9.415 1.00 95.38 84 VAL A N 1
ATOM 659 C CA . VAL A 1 84 ? -0.884 -2.531 8.021 1.00 95.38 84 VAL A CA 1
ATOM 660 C C . VAL A 1 84 ? 0.186 -3.604 7.934 1.00 95.38 84 VAL A C 1
ATOM 662 O O . VAL A 1 84 ? 1.328 -3.396 8.350 1.00 95.38 84 VAL A O 1
ATOM 665 N N . PHE A 1 85 ? -0.197 -4.757 7.401 1.00 96.69 85 PHE A N 1
ATOM 666 C CA . PHE A 1 85 ? 0.703 -5.863 7.109 1.00 96.69 85 PHE A CA 1
ATOM 667 C C . PHE A 1 85 ? 1.176 -5.744 5.659 1.00 96.69 85 PHE A C 1
ATOM 669 O O . PHE A 1 85 ? 0.368 -5.732 4.730 1.00 96.69 85 PHE A O 1
ATOM 676 N N . ILE A 1 86 ? 2.484 -5.605 5.472 1.00 95.75 86 ILE A N 1
ATOM 677 C CA . ILE A 1 86 ? 3.115 -5.309 4.187 1.00 95.75 86 ILE A CA 1
ATOM 678 C C . ILE A 1 86 ? 3.927 -6.527 3.767 1.00 95.75 86 ILE A C 1
ATOM 680 O O . ILE A 1 86 ? 4.887 -6.900 4.441 1.00 95.75 86 ILE A O 1
ATOM 684 N N . VAL A 1 87 ? 3.561 -7.115 2.632 1.00 95.75 87 VAL A N 1
ATOM 685 C CA . VAL A 1 87 ? 4.333 -8.173 1.972 1.00 95.75 87 VAL A CA 1
ATOM 686 C C . VAL A 1 87 ? 5.064 -7.552 0.795 1.00 95.75 87 VAL A C 1
ATOM 688 O O . VAL A 1 87 ? 4.422 -7.112 -0.156 1.00 95.75 87 VAL A O 1
ATOM 691 N N . SER A 1 88 ? 6.391 -7.503 0.848 1.00 93.44 88 SER A N 1
ATOM 692 C CA . SER A 1 88 ? 7.219 -7.001 -0.250 1.00 93.44 88 SER A CA 1
ATOM 693 C C . SER A 1 88 ? 7.866 -8.172 -0.976 1.00 93.44 88 SER A C 1
ATOM 695 O O . SER A 1 88 ? 8.559 -8.976 -0.359 1.00 93.44 88 SER A O 1
ATOM 697 N N . ILE A 1 89 ? 7.645 -8.264 -2.284 1.00 93.38 89 ILE A N 1
ATOM 698 C CA . ILE A 1 89 ? 8.226 -9.283 -3.155 1.00 93.38 89 ILE A CA 1
ATOM 699 C C . ILE A 1 89 ? 9.111 -8.576 -4.175 1.00 93.38 89 ILE A C 1
ATOM 701 O O . ILE A 1 89 ? 8.616 -7.838 -5.026 1.00 93.38 89 ILE A O 1
ATOM 705 N N . ALA A 1 90 ? 10.411 -8.830 -4.107 1.00 91.06 90 ALA A N 1
ATOM 706 C CA . ALA A 1 90 ? 11.360 -8.450 -5.139 1.00 91.06 90 ALA A CA 1
ATOM 707 C C . ALA A 1 90 ? 11.633 -9.657 -6.039 1.00 91.06 90 ALA A C 1
ATOM 709 O O . ALA A 1 90 ? 11.916 -10.757 -5.566 1.00 91.06 90 ALA A O 1
ATOM 710 N N . LYS A 1 91 ? 11.537 -9.454 -7.348 1.00 91.19 91 LYS A N 1
ATOM 711 C CA . LYS A 1 91 ? 11.916 -10.420 -8.376 1.00 91.19 91 LYS A CA 1
ATOM 712 C C . LYS A 1 91 ? 13.117 -9.863 -9.115 1.00 91.19 91 LYS A C 1
ATOM 714 O O . LYS A 1 91 ? 13.004 -8.816 -9.746 1.00 91.19 91 LYS A O 1
ATOM 719 N N . GLN A 1 92 ? 14.210 -10.610 -9.112 1.00 88.69 92 GLN A N 1
ATOM 720 C CA . GLN A 1 92 ? 15.398 -10.306 -9.893 1.00 88.69 92 GLN A CA 1
ATOM 721 C C . GLN A 1 92 ? 15.530 -11.300 -11.045 1.00 88.69 92 GLN A C 1
ATOM 723 O O . GLN A 1 92 ? 15.528 -12.515 -10.837 1.00 88.69 92 GLN A O 1
ATOM 728 N N . ASN A 1 93 ? 15.637 -10.799 -12.270 1.00 85.88 93 ASN A N 1
ATOM 729 C CA . ASN A 1 93 ? 15.978 -11.617 -13.424 1.00 85.88 93 ASN A CA 1
ATOM 730 C C . ASN A 1 93 ? 17.492 -11.864 -13.439 1.00 85.88 93 ASN A C 1
ATOM 732 O O . ASN A 1 93 ? 18.292 -10.943 -13.318 1.00 85.88 93 ASN A O 1
ATOM 736 N N . VAL A 1 94 ? 17.893 -13.126 -13.564 1.00 82.81 94 VAL A N 1
ATOM 737 C CA . VAL A 1 94 ? 19.305 -13.523 -13.482 1.00 82.81 94 VAL A CA 1
ATOM 738 C C . VAL A 1 94 ? 20.091 -13.100 -14.729 1.00 82.81 94 VAL A C 1
ATOM 740 O O . VAL A 1 94 ? 21.299 -12.898 -14.642 1.00 82.81 94 VAL A O 1
ATOM 743 N N . LEU A 1 95 ? 19.426 -12.956 -15.881 1.00 80.31 95 LEU A N 1
ATOM 744 C CA . LEU A 1 95 ? 20.084 -12.694 -17.166 1.00 80.31 95 LEU A CA 1
ATOM 745 C C . LEU A 1 95 ? 20.428 -11.214 -17.362 1.00 80.31 95 LEU A C 1
ATOM 747 O O . LEU A 1 95 ? 21.569 -10.882 -17.666 1.00 80.31 95 LEU A O 1
ATOM 751 N N . ASP A 1 96 ? 19.444 -10.333 -17.196 1.00 78.50 96 ASP A N 1
ATOM 752 C CA . ASP A 1 96 ? 19.583 -8.885 -17.421 1.00 78.50 96 ASP A CA 1
ATOM 753 C C . ASP A 1 96 ? 19.767 -8.087 -16.116 1.00 78.50 96 ASP A C 1
ATOM 755 O O . ASP A 1 96 ? 20.006 -6.876 -16.146 1.00 78.50 96 ASP A O 1
ATOM 759 N N . ARG A 1 97 ? 19.695 -8.773 -14.963 1.00 79.62 97 ARG A N 1
ATOM 760 C CA . ARG A 1 97 ? 19.735 -8.184 -13.615 1.00 79.62 97 ARG A CA 1
ATOM 761 C C . ARG A 1 97 ? 18.640 -7.145 -13.372 1.00 79.62 97 ARG A C 1
ATOM 763 O O . ARG A 1 97 ? 18.751 -6.374 -12.420 1.00 79.62 97 ARG A O 1
ATOM 770 N N . SER A 1 98 ? 17.593 -7.126 -14.198 1.00 82.19 98 SER A N 1
ATOM 771 C CA . SER A 1 98 ? 16.419 -6.296 -13.965 1.00 82.19 98 SER A CA 1
ATOM 772 C C . SER A 1 98 ? 15.725 -6.743 -12.684 1.00 82.19 98 SER A C 1
ATOM 774 O O . SER A 1 98 ? 15.622 -7.936 -12.373 1.00 82.19 98 SER A O 1
ATOM 776 N N . GLU A 1 99 ? 15.261 -5.766 -11.920 1.00 85.50 99 GLU A N 1
ATOM 777 C CA . GLU A 1 99 ? 14.544 -5.982 -10.679 1.00 85.50 99 GLU A CA 1
ATOM 778 C C . GLU A 1 99 ? 13.115 -5.472 -10.832 1.00 85.50 99 GLU A C 1
ATOM 780 O O . GLU A 1 99 ? 12.847 -4.467 -11.483 1.00 85.50 99 GLU A O 1
ATOM 785 N N . SER A 1 100 ? 12.163 -6.171 -10.237 1.00 88.69 100 SER A N 1
ATOM 786 C CA . SER A 1 100 ? 10.803 -5.669 -10.089 1.00 88.69 100 SER A CA 1
ATOM 787 C C . SER A 1 100 ? 10.354 -5.872 -8.660 1.00 88.69 100 SER A C 1
ATOM 789 O O . SER A 1 100 ? 10.586 -6.934 -8.086 1.00 88.69 100 SER A O 1
ATOM 791 N N . VAL A 1 101 ? 9.727 -4.851 -8.084 1.00 88.81 101 VAL A N 1
ATOM 792 C CA . VAL A 1 101 ? 9.294 -4.867 -6.685 1.00 88.81 101 VAL A CA 1
ATOM 793 C C . VAL A 1 101 ? 7.787 -4.688 -6.630 1.00 88.81 101 VAL A C 1
ATOM 795 O O . VAL A 1 101 ? 7.229 -3.720 -7.144 1.00 88.81 101 VAL A O 1
ATOM 798 N N . SER A 1 102 ? 7.109 -5.627 -5.989 1.00 90.94 102 SER A N 1
ATOM 799 C CA . SER A 1 102 ? 5.679 -5.553 -5.720 1.00 90.94 102 SER A CA 1
ATOM 800 C C . SER A 1 102 ? 5.449 -5.527 -4.220 1.00 90.94 102 SER A C 1
ATOM 802 O O . SER A 1 102 ? 6.147 -6.204 -3.468 1.00 90.94 102 SER A O 1
ATOM 804 N N . GLN A 1 103 ? 4.470 -4.744 -3.786 1.00 92.44 103 GLN A N 1
ATOM 805 C CA . GLN A 1 103 ? 4.076 -4.675 -2.389 1.00 92.44 103 GLN A CA 1
ATOM 806 C C . GLN A 1 103 ? 2.577 -4.914 -2.274 1.00 92.44 103 GLN A C 1
ATOM 808 O O . GLN A 1 103 ? 1.779 -4.250 -2.935 1.00 92.44 103 GLN A O 1
ATOM 813 N N . LEU A 1 104 ? 2.205 -5.862 -1.421 1.00 94.75 104 LEU A N 1
ATOM 814 C CA . LEU A 1 104 ? 0.831 -6.108 -1.016 1.00 94.75 104 LEU A CA 1
ATOM 815 C C . LEU A 1 104 ? 0.619 -5.506 0.370 1.00 94.75 104 LEU A C 1
ATOM 817 O O . LEU A 1 104 ? 1.309 -5.865 1.323 1.00 94.75 104 LEU A O 1
ATOM 821 N N . TYR A 1 105 ? -0.365 -4.620 0.468 1.00 95.69 105 TYR A N 1
ATOM 822 C CA . TYR A 1 105 ? -0.785 -3.991 1.712 1.00 95.69 105 TYR A CA 1
ATOM 823 C C . TYR A 1 105 ? -2.092 -4.638 2.165 1.00 95.69 105 TYR A C 1
ATOM 825 O O . TYR A 1 105 ? -3.115 -4.511 1.495 1.00 95.69 105 TYR A O 1
ATOM 833 N N . LEU A 1 106 ? -2.064 -5.320 3.308 1.00 96.31 106 LEU A N 1
ATOM 834 C CA . LEU A 1 106 ? -3.256 -5.808 3.995 1.00 96.31 106 LEU A CA 1
ATOM 835 C C . LEU A 1 106 ? -3.542 -4.865 5.160 1.00 96.31 106 LEU A C 1
ATOM 837 O O . LEU A 1 106 ? -2.760 -4.775 6.109 1.00 96.31 106 LEU A O 1
ATOM 841 N N . VAL A 1 107 ? -4.634 -4.118 5.046 1.00 95.62 107 VAL A N 1
ATOM 842 C CA . VAL A 1 107 ? -4.943 -2.992 5.929 1.00 95.62 107 VAL A CA 1
ATOM 843 C C . VAL A 1 107 ? -6.199 -3.302 6.733 1.00 95.62 107 VAL A C 1
ATOM 845 O O . VAL A 1 107 ? -7.268 -3.497 6.160 1.00 95.62 107 VAL A O 1
ATOM 848 N N . ASP A 1 108 ? -6.064 -3.298 8.055 1.00 92.94 108 ASP A N 1
ATOM 849 C CA . ASP A 1 108 ? -7.163 -3.331 9.019 1.00 92.94 108 ASP A CA 1
ATOM 850 C C . ASP A 1 108 ? -7.353 -1.917 9.578 1.00 92.94 108 ASP A C 1
ATOM 852 O O . ASP A 1 108 ? -6.504 -1.411 10.321 1.00 92.94 108 ASP A O 1
ATOM 856 N N . LEU A 1 109 ? -8.420 -1.242 9.148 1.00 91.00 109 LEU A N 1
ATOM 857 C CA . LEU A 1 109 ? -8.721 0.121 9.577 1.00 91.00 109 LEU A CA 1
ATOM 858 C C . LEU A 1 109 ? -9.443 0.122 10.930 1.00 91.00 109 LEU A C 1
ATOM 860 O O . LEU A 1 109 ? -10.234 -0.766 11.236 1.00 91.00 109 LEU A O 1
ATOM 864 N N . ALA A 1 110 ? -9.209 1.171 11.716 1.00 85.81 110 ALA A N 1
ATOM 865 C CA . ALA A 1 110 ? -9.959 1.447 12.933 1.00 85.81 110 ALA A CA 1
ATOM 866 C C . ALA A 1 110 ? -11.470 1.590 12.657 1.00 85.81 110 ALA A C 1
ATOM 868 O O . ALA A 1 110 ? -11.895 1.883 11.534 1.00 85.81 110 ALA A O 1
ATOM 869 N N . GLY A 1 111 ? -12.271 1.426 13.709 1.00 81.50 111 GLY A N 1
ATOM 870 C CA . GLY A 1 111 ? -13.723 1.563 13.669 1.00 81.50 111 GLY A CA 1
ATOM 871 C C . GLY A 1 111 ? -14.176 2.933 13.156 1.00 81.50 111 GLY A C 1
ATOM 872 O O . GLY A 1 111 ? -13.609 3.970 13.508 1.00 81.50 111 GLY A O 1
ATOM 873 N N . SER A 1 112 ? -15.190 2.940 12.286 1.00 77.75 112 SER A N 1
ATOM 874 C CA . SER A 1 112 ? -15.736 4.152 11.658 1.00 77.75 112 SER A CA 1
ATOM 875 C C . SER A 1 112 ? -16.834 4.844 12.467 1.00 77.75 112 SER A C 1
ATOM 877 O O . SER A 1 112 ? -17.397 5.837 11.994 1.00 77.75 112 SER A O 1
ATOM 879 N N . GLU A 1 113 ? -17.177 4.300 13.634 1.00 71.81 113 GLU A N 1
ATOM 880 C CA . GLU A 1 113 ? -18.250 4.776 14.497 1.00 71.81 113 GLU A CA 1
ATOM 881 C C . GLU A 1 113 ? -17.991 6.172 15.081 1.00 71.81 113 GLU A C 1
ATOM 883 O O . GLU A 1 113 ? -16.870 6.567 15.407 1.00 71.81 113 GLU A O 1
ATOM 888 N N . SER A 1 114 ? -19.074 6.936 15.238 1.00 61.88 114 SER A N 1
ATOM 889 C CA . SER A 1 114 ? -19.011 8.288 15.802 1.00 61.88 114 SER A CA 1
ATOM 890 C C . SER A 1 114 ? -18.884 8.272 17.331 1.00 61.88 114 SER A C 1
ATOM 892 O O . SER A 1 114 ? -19.590 7.528 18.017 1.00 61.88 114 SER A O 1
ATOM 894 N N . VAL A 1 115 ? -18.042 9.170 17.861 1.00 56.81 115 VAL A N 1
ATOM 895 C CA . VAL A 1 115 ? -17.743 9.350 19.303 1.00 56.81 115 VAL A CA 1
ATOM 896 C C . VAL A 1 115 ? -18.993 9.571 20.157 1.00 56.81 115 VAL A C 1
ATOM 898 O O . VAL A 1 115 ? -19.028 9.181 21.322 1.00 56.81 115 VAL A O 1
ATOM 901 N N . ASP A 1 116 ? -20.047 10.154 19.584 1.00 54.69 116 ASP A N 1
ATOM 902 C CA . ASP A 1 116 ? -21.272 10.501 20.313 1.00 54.69 116 ASP A CA 1
ATOM 903 C C . ASP A 1 116 ? -21.976 9.286 20.940 1.00 54.69 116 ASP A C 1
ATOM 905 O O . ASP A 1 116 ? -22.717 9.429 21.910 1.00 54.69 116 ASP A O 1
ATOM 909 N N . LYS A 1 117 ? -21.730 8.070 20.431 1.00 52.03 117 LYS A N 1
ATOM 910 C CA . LYS A 1 117 ? -22.292 6.833 20.997 1.00 52.03 117 LYS A CA 1
ATOM 911 C C . LYS A 1 117 ? -21.484 6.260 22.162 1.00 52.03 117 LYS A C 1
ATOM 913 O O . LYS A 1 117 ? -22.016 5.425 22.888 1.00 52.03 117 LYS A O 1
ATOM 918 N N . THR A 1 118 ? -20.227 6.667 22.359 1.00 54.53 118 THR A N 1
ATOM 919 C CA . THR A 1 118 ? -19.316 5.984 23.297 1.00 54.53 118 THR A CA 1
ATOM 920 C C . THR A 1 118 ? -19.284 6.585 24.703 1.00 54.53 118 THR A C 1
ATOM 922 O O . THR A 1 118 ? -18.588 6.046 25.561 1.00 54.53 118 THR A O 1
ATOM 925 N N . GLY A 1 119 ? -20.048 7.655 24.977 1.00 53.12 119 GLY A N 1
ATOM 926 C CA . GLY A 1 119 ? -20.291 8.171 26.338 1.00 53.12 119 GLY A CA 1
ATOM 927 C C . GLY A 1 119 ? -19.020 8.457 27.149 1.00 53.12 119 GLY A C 1
ATOM 928 O O . GLY A 1 119 ? -18.990 8.270 28.362 1.00 53.12 119 GLY A O 1
ATOM 929 N N . SER A 1 120 ? -17.927 8.806 26.474 1.00 53.28 120 SER A N 1
ATOM 930 C CA . SER A 1 120 ? -16.587 8.652 27.024 1.00 53.28 120 SER A CA 1
ATOM 931 C C . SER A 1 120 ? -15.973 9.991 27.451 1.00 53.28 120 SER A C 1
ATOM 933 O O . SER A 1 120 ? -15.554 10.776 26.605 1.00 53.28 120 SER A O 1
ATOM 935 N N . GLU A 1 121 ? -15.909 10.237 28.764 1.00 54.25 121 GLU A N 1
ATOM 936 C CA . GLU A 1 121 ? -15.391 11.476 29.372 1.00 54.25 121 GLU A CA 1
ATOM 937 C C . GLU A 1 121 ? -13.849 11.613 29.305 1.00 54.25 121 GLU A C 1
ATOM 939 O O . GLU A 1 121 ? -13.100 10.631 29.359 1.00 54.25 121 GLU A O 1
ATOM 944 N N . GLY A 1 122 ? -13.362 12.860 29.216 1.00 66.38 122 GLY A N 1
ATOM 945 C CA . GLY A 1 122 ? -11.957 13.246 29.425 1.00 66.38 122 GLY A CA 1
ATOM 946 C C . GLY A 1 122 ? -10.960 12.731 28.375 1.00 66.38 122 GLY A C 1
ATOM 947 O O . GLY A 1 122 ? -11.087 13.024 27.187 1.00 66.38 122 GLY A O 1
ATOM 948 N N . GLN A 1 123 ? -9.952 11.957 28.809 1.00 55.28 123 GLN A N 1
ATOM 949 C CA . GLN A 1 123 ? -8.875 11.402 27.958 1.00 55.28 123 GLN A CA 1
ATOM 950 C C . GLN A 1 123 ? -9.392 10.557 26.786 1.00 55.28 123 GLN A C 1
ATOM 952 O O . GLN A 1 123 ? -8.756 10.488 25.733 1.00 55.28 123 GLN A O 1
ATOM 957 N N . ARG A 1 124 ? -10.565 9.932 26.942 1.00 59.34 124 ARG A N 1
ATOM 958 C CA . ARG A 1 124 ? -11.194 9.168 25.863 1.00 59.34 124 ARG A CA 1
ATOM 959 C C . ARG A 1 124 ? -11.738 10.068 24.751 1.00 59.34 124 ARG A C 1
ATOM 961 O O . ARG A 1 124 ? -11.780 9.619 23.614 1.00 59.34 124 ARG A O 1
ATOM 968 N N . LEU A 1 125 ? -12.099 11.319 25.046 1.00 61.09 125 LEU A N 1
ATOM 969 C CA . LEU A 1 125 ? -12.579 12.284 24.054 1.00 61.09 125 LEU A CA 1
ATOM 970 C C . LEU A 1 125 ? -11.436 12.776 23.149 1.00 61.09 125 LEU A C 1
ATOM 972 O O . LEU A 1 125 ? -11.598 12.836 21.932 1.00 61.09 125 LEU A O 1
ATOM 976 N N . GLU A 1 126 ? -10.263 13.077 23.722 1.00 64.12 126 GLU A N 1
ATOM 977 C CA . GLU A 1 126 ? -9.069 13.440 22.939 1.00 64.12 126 GLU A CA 1
ATOM 978 C C . GLU A 1 126 ? -8.611 12.291 22.039 1.00 64.12 126 GLU A C 1
ATOM 980 O O . GLU A 1 126 ? -8.244 12.500 20.887 1.00 64.12 126 GLU A O 1
ATOM 985 N N . GLU A 1 127 ? -8.671 11.060 22.536 1.00 58.16 127 GLU A N 1
ATOM 986 C CA . GLU A 1 127 ? -8.354 9.873 21.751 1.00 58.16 127 GLU A CA 1
ATOM 987 C C . GLU A 1 127 ? -9.358 9.634 20.623 1.00 58.16 127 GLU A C 1
ATOM 989 O O . GLU A 1 127 ? -8.956 9.460 19.471 1.00 58.16 127 GLU A O 1
ATOM 994 N N . ALA A 1 128 ? -10.652 9.704 20.937 1.00 60.12 128 ALA A N 1
ATOM 995 C CA . ALA A 1 128 ? -11.735 9.575 19.972 1.00 60.12 128 ALA A CA 1
ATOM 996 C C . ALA A 1 128 ? -11.669 10.650 18.872 1.00 60.12 128 ALA A C 1
ATOM 998 O O . ALA A 1 128 ? -12.045 10.384 17.726 1.00 60.12 128 ALA A O 1
ATOM 999 N N . LYS A 1 129 ? -11.111 11.830 19.189 1.00 63.72 129 LYS A N 1
ATOM 1000 C CA . LYS A 1 129 ? -10.781 12.869 18.209 1.00 63.72 129 LYS A CA 1
ATOM 1001 C C . LYS A 1 129 ? -9.739 12.374 17.204 1.00 63.72 129 LYS A C 1
ATOM 1003 O O . LYS A 1 129 ? -9.995 12.481 16.015 1.00 63.72 129 LYS A O 1
ATOM 1008 N N . TYR A 1 130 ? -8.616 11.788 17.633 1.00 64.56 130 TYR A N 1
ATOM 1009 C CA . TYR A 1 130 ? -7.552 11.339 16.714 1.00 64.56 130 TYR A CA 1
ATOM 1010 C C . TYR A 1 130 ? -7.965 10.182 15.791 1.00 64.56 130 TYR A C 1
ATOM 1012 O O . TYR A 1 130 ? -7.601 10.186 14.616 1.00 64.56 130 TYR A O 1
ATOM 1020 N N . ILE A 1 131 ? -8.748 9.215 16.278 1.00 62.81 131 ILE A N 1
ATOM 1021 C CA . ILE A 1 131 ? -9.247 8.108 15.435 1.00 62.81 131 ILE A CA 1
ATOM 1022 C C . ILE A 1 131 ? -10.142 8.656 14.332 1.00 62.81 131 ILE A C 1
ATOM 1024 O O . ILE A 1 131 ? -9.914 8.394 13.148 1.00 62.81 131 ILE A O 1
ATOM 1028 N N . ASN A 1 132 ? -11.100 9.500 14.717 1.00 68.69 132 ASN A N 1
ATOM 1029 C CA . ASN A 1 132 ? -11.976 10.144 13.756 1.00 68.69 132 ASN A CA 1
ATOM 1030 C C . ASN A 1 132 ? -11.218 11.088 12.834 1.00 68.69 132 ASN A C 1
ATOM 1032 O O . ASN A 1 132 ? -11.577 11.156 11.667 1.00 68.69 132 ASN A O 1
ATOM 1036 N N . THR A 1 133 ? -10.138 11.733 13.283 1.00 81.31 133 THR A N 1
ATOM 1037 C CA . THR A 1 133 ? -9.271 12.527 12.403 1.00 81.31 133 THR A CA 1
ATOM 1038 C C . THR A 1 133 ? -8.695 11.675 11.276 1.00 81.31 133 THR A C 1
ATOM 1040 O O . THR A 1 133 ? -8.804 12.071 10.122 1.00 81.31 133 THR A O 1
ATOM 1043 N N . SER A 1 134 ? -8.141 10.494 11.568 1.00 86.50 134 SER A N 1
ATOM 1044 C CA . SER A 1 134 ? -7.527 9.643 10.535 1.00 86.50 134 SER A CA 1
ATOM 1045 C C . SER A 1 134 ? -8.536 9.122 9.496 1.00 86.50 134 SER A C 1
ATOM 1047 O O . SER A 1 134 ? -8.281 9.178 8.292 1.00 86.50 134 SER A O 1
ATOM 1049 N N . LEU A 1 135 ? -9.729 8.696 9.931 1.00 87.56 135 LEU A N 1
ATOM 1050 C CA . LEU A 1 135 ? -10.793 8.246 9.025 1.00 87.56 135 LEU A CA 1
ATOM 1051 C C . LEU A 1 135 ? -11.513 9.405 8.326 1.00 87.56 135 LEU A C 1
ATOM 1053 O O . LEU A 1 135 ? -11.996 9.242 7.207 1.00 87.56 135 LEU A O 1
ATOM 1057 N N . LEU A 1 136 ? -11.596 10.578 8.952 1.00 89.06 136 LEU A N 1
ATOM 1058 C CA . LEU A 1 136 ? -12.093 11.798 8.318 1.00 89.06 136 LEU A CA 1
ATOM 1059 C C . LEU A 1 136 ? -11.120 12.281 7.241 1.00 89.06 136 LEU A C 1
ATOM 1061 O O . LEU A 1 136 ? -11.564 12.624 6.150 1.00 89.06 136 LEU A O 1
ATOM 1065 N N . ALA A 1 137 ? -9.814 12.259 7.514 1.00 92.75 137 ALA A N 1
ATOM 1066 C CA . ALA A 1 137 ? -8.776 12.547 6.530 1.00 92.75 137 ALA A CA 1
ATOM 1067 C C . ALA A 1 137 ? -8.906 11.604 5.329 1.00 92.75 137 ALA A C 1
ATOM 1069 O O . ALA A 1 137 ? -8.933 12.064 4.189 1.00 92.75 137 ALA A O 1
ATOM 1070 N N . LEU A 1 138 ? -9.105 10.303 5.577 1.00 93.88 138 LEU A N 1
ATOM 1071 C CA . LEU A 1 138 ? -9.364 9.338 4.511 1.00 93.88 138 LEU A CA 1
ATOM 1072 C C . LEU A 1 138 ? -10.622 9.697 3.711 1.00 93.88 138 LEU A C 1
ATOM 1074 O O . LEU A 1 138 ? -10.558 9.787 2.489 1.00 93.88 138 LEU A O 1
ATOM 1078 N N . ARG A 1 139 ? -11.747 9.997 4.372 1.00 93.62 139 ARG A N 1
ATOM 1079 C CA . ARG A 1 139 ? -12.975 10.453 3.691 1.00 93.62 139 ARG A CA 1
ATOM 1080 C C . ARG A 1 139 ? -12.751 11.716 2.853 1.00 93.62 139 ARG A C 1
ATOM 1082 O O . ARG A 1 139 ? -13.287 11.811 1.751 1.00 93.62 139 ARG A O 1
ATOM 1089 N N . ASN A 1 140 ? -11.962 12.668 3.345 1.00 95.12 140 ASN A N 1
ATOM 1090 C CA . ASN A 1 140 ? -11.636 13.898 2.624 1.00 95.12 140 ASN A CA 1
ATOM 1091 C C . ASN A 1 140 ? -10.786 13.622 1.380 1.00 95.12 140 ASN A C 1
ATOM 1093 O O . ASN A 1 140 ? -11.056 14.210 0.336 1.00 95.12 140 ASN A O 1
ATOM 1097 N N . VAL A 1 141 ? -9.816 12.707 1.470 1.00 96.69 141 VAL A N 1
ATOM 1098 C CA . VAL A 1 141 ? -9.018 12.232 0.329 1.00 96.69 141 VAL A CA 1
ATOM 1099 C C . VAL A 1 141 ? -9.909 11.583 -0.729 1.00 96.69 141 VAL A C 1
ATOM 1101 O O . VAL A 1 141 ? -9.856 11.982 -1.889 1.00 96.69 141 VAL A O 1
ATOM 1104 N N . ILE A 1 142 ? -10.782 10.650 -0.333 1.00 95.81 142 ILE A N 1
ATOM 1105 C CA . ILE A 1 142 ? -11.725 9.995 -1.253 1.00 95.81 142 ILE A CA 1
ATOM 1106 C C . ILE A 1 142 ? -12.618 11.034 -1.938 1.00 95.81 142 ILE A C 1
ATOM 1108 O O . ILE A 1 142 ? -12.749 11.034 -3.158 1.00 95.81 142 ILE A O 1
ATOM 1112 N N . ARG A 1 143 ? -13.188 11.973 -1.172 1.00 95.25 143 ARG A N 1
ATOM 1113 C CA . ARG A 1 143 ? -14.036 13.038 -1.722 1.00 95.25 143 ARG A CA 1
ATOM 1114 C C . ARG A 1 143 ? -13.280 13.917 -2.720 1.00 95.25 143 ARG A C 1
ATOM 1116 O O . ARG A 1 143 ? -13.820 14.219 -3.776 1.00 95.25 143 ARG A O 1
ATOM 1123 N N . ALA A 1 144 ? -12.057 14.320 -2.384 1.00 96.38 144 ALA A N 1
ATOM 1124 C CA . ALA A 1 144 ? -11.193 15.125 -3.243 1.00 96.38 144 ALA A CA 1
ATOM 1125 C C . ALA A 1 144 ? -10.889 14.409 -4.572 1.00 96.38 144 ALA A C 1
ATOM 1127 O O . ALA A 1 144 ? -10.974 15.020 -5.637 1.00 96.38 144 ALA A O 1
ATOM 1128 N N . LEU A 1 145 ? -10.618 13.101 -4.515 1.00 95.81 145 LEU A N 1
ATOM 1129 C CA . LEU A 1 145 ? -10.373 12.268 -5.694 1.00 95.81 145 LEU A CA 1
ATOM 1130 C C . LEU A 1 145 ? -11.607 12.134 -6.584 1.00 95.81 145 LEU A C 1
ATOM 1132 O O . LEU A 1 145 ? -11.511 12.360 -7.786 1.00 95.81 145 LEU A O 1
ATOM 1136 N N . VAL A 1 146 ? -12.771 11.836 -6.003 1.00 94.81 146 VAL A N 1
ATOM 1137 C CA . VAL A 1 146 ? -14.037 11.731 -6.751 1.00 94.81 146 VAL A CA 1
ATOM 1138 C C . VAL A 1 146 ? -14.413 13.066 -7.401 1.00 94.81 146 VAL A C 1
ATOM 1140 O O . VAL A 1 146 ? -14.917 13.100 -8.517 1.00 94.81 146 VAL A O 1
ATOM 1143 N N . GLN A 1 147 ? -14.137 14.182 -6.723 1.00 94.50 147 GLN A N 1
ATOM 1144 C CA . GLN A 1 147 ? -14.366 15.528 -7.254 1.00 94.50 147 GLN A CA 1
ATOM 1145 C C . GLN A 1 147 ? -13.315 15.969 -8.285 1.00 94.50 147 GLN A C 1
ATOM 1147 O O . GLN A 1 147 ? -13.479 17.029 -8.886 1.00 94.50 147 GLN A O 1
ATOM 1152 N N . GLY A 1 148 ? -12.233 15.207 -8.476 1.00 92.94 148 GLY A N 1
ATOM 1153 C CA . GLY A 1 148 ? -11.139 15.572 -9.377 1.00 92.94 148 GLY A CA 1
ATOM 1154 C C . GLY A 1 148 ? -10.390 16.835 -8.943 1.00 92.94 148 GLY A C 1
ATOM 1155 O O . GLY A 1 148 ? -9.913 17.594 -9.786 1.00 92.94 148 GLY A O 1
ATOM 1156 N N . THR A 1 149 ? -10.311 17.116 -7.637 1.00 93.44 149 THR A N 1
ATOM 1157 C CA . THR A 1 149 ? -9.620 18.320 -7.157 1.00 93.44 149 THR A CA 1
ATOM 1158 C C . THR A 1 149 ? -8.110 18.221 -7.413 1.00 93.44 149 THR A C 1
ATOM 1160 O O . THR A 1 149 ? -7.536 17.168 -7.132 1.00 93.44 149 THR A O 1
ATOM 1163 N N . PRO A 1 150 ? -7.427 19.308 -7.830 1.00 90.19 150 PRO A N 1
ATOM 1164 C CA . PRO A 1 150 ? -5.985 19.275 -8.101 1.00 90.19 150 PRO A CA 1
ATOM 1165 C C . PRO A 1 150 ? -5.125 18.925 -6.880 1.00 90.19 150 PRO A C 1
ATOM 1167 O O . PRO A 1 150 ? -4.067 18.319 -7.015 1.00 90.19 150 PRO A O 1
ATOM 1170 N N . HIS A 1 151 ? -5.563 19.330 -5.685 1.00 94.25 151 HIS A N 1
ATOM 1171 C CA . HIS A 1 151 ? -4.853 19.077 -4.437 1.00 94.25 151 HIS A CA 1
ATOM 1172 C C . HIS A 1 151 ? -5.628 18.081 -3.573 1.00 94.25 151 HIS A C 1
ATOM 1174 O O . HIS A 1 151 ? -6.673 18.416 -3.010 1.00 94.25 151 HIS A O 1
ATOM 1180 N N . VAL A 1 152 ? -5.070 16.882 -3.413 1.00 96.12 152 VAL A N 1
ATOM 1181 C CA . VAL A 1 152 ? -5.622 15.831 -2.554 1.00 96.12 152 VAL A CA 1
ATOM 1182 C C . VAL A 1 152 ? -4.879 15.824 -1.207 1.00 96.12 152 VAL A C 1
ATOM 1184 O O . VAL A 1 152 ? -3.650 15.728 -1.188 1.00 96.12 152 VAL A O 1
ATOM 1187 N N . PRO A 1 153 ? -5.579 15.923 -0.061 1.00 95.62 153 PRO A N 1
ATOM 1188 C CA . PRO A 1 153 ? -4.958 16.149 1.246 1.00 95.62 153 PRO A CA 1
ATOM 1189 C C . PRO A 1 153 ? -4.419 14.861 1.900 1.00 95.62 153 PRO A C 1
ATOM 1191 O O . PRO A 1 153 ? -4.753 14.530 3.035 1.00 95.62 153 PRO A O 1
ATOM 1194 N N . TYR A 1 154 ? -3.542 14.116 1.218 1.00 94.62 154 TYR A N 1
ATOM 1195 C CA . TYR A 1 154 ? -2.966 12.879 1.773 1.00 94.62 154 TYR A CA 1
ATOM 1196 C C . TYR A 1 154 ? -2.182 13.100 3.066 1.00 94.62 154 TYR A C 1
ATOM 1198 O O . TYR A 1 154 ? -2.039 12.176 3.862 1.00 94.62 154 TYR A O 1
ATOM 1206 N N . ARG A 1 155 ? -1.663 14.312 3.286 1.00 93.19 155 ARG A N 1
ATOM 1207 C CA . ARG A 1 155 ? -0.796 14.648 4.423 1.00 93.19 155 ARG A CA 1
ATOM 1208 C C . ARG A 1 155 ? -1.533 14.845 5.748 1.00 93.19 155 ARG A C 1
ATOM 1210 O O . ARG A 1 155 ? -0.855 14.894 6.772 1.00 93.19 155 ARG A O 1
ATOM 1217 N N . ASP A 1 156 ? -2.863 14.898 5.733 1.00 92.19 156 ASP A N 1
ATOM 1218 C CA . ASP A 1 156 ? -3.690 15.147 6.921 1.00 92.19 156 ASP A CA 1
ATOM 1219 C C . ASP A 1 156 ? -3.613 14.013 7.960 1.00 92.19 156 ASP A C 1
ATOM 1221 O O . ASP A 1 156 ? -3.859 14.246 9.142 1.00 92.19 156 ASP A O 1
ATOM 1225 N N . SER A 1 157 ? -3.239 12.795 7.549 1.00 93.00 157 SER A N 1
ATOM 1226 C CA . SER A 1 157 ? -2.978 11.666 8.451 1.00 93.00 157 SER A CA 1
ATOM 1227 C C . SER A 1 157 ? -1.889 10.730 7.912 1.00 93.00 157 SER A C 1
ATOM 1229 O O . SER A 1 157 ? -1.649 10.622 6.708 1.00 93.00 157 SER A O 1
ATOM 1231 N N . LYS A 1 158 ? -1.210 10.001 8.804 1.00 92.62 158 LYS A N 1
ATOM 1232 C CA . LYS A 1 158 ? -0.247 8.954 8.433 1.00 92.62 158 LYS A CA 1
ATOM 1233 C C . LYS A 1 158 ? -0.894 7.833 7.624 1.00 92.62 158 LYS A C 1
ATOM 1235 O O . LYS A 1 158 ? -0.233 7.319 6.727 1.00 92.62 158 LYS A O 1
ATOM 1240 N N . ILE A 1 159 ? -2.156 7.477 7.895 1.00 92.56 159 ILE A N 1
ATOM 1241 C CA . ILE A 1 159 ? -2.832 6.412 7.137 1.00 92.56 159 ILE A CA 1
ATOM 1242 C C . ILE A 1 159 ? -3.062 6.835 5.685 1.00 92.56 159 ILE A C 1
ATOM 1244 O O . ILE A 1 159 ? -2.759 6.076 4.773 1.00 92.56 159 ILE A O 1
ATOM 1248 N N . THR A 1 160 ? -3.504 8.073 5.449 1.00 94.19 160 THR A N 1
ATOM 1249 C CA . THR A 1 160 ? -3.728 8.591 4.094 1.00 94.19 160 THR A CA 1
ATOM 1250 C C . THR A 1 160 ? -2.428 8.770 3.327 1.00 94.19 160 THR A C 1
ATOM 1252 O O . THR A 1 160 ? -2.406 8.508 2.131 1.00 94.19 160 THR A O 1
ATOM 1255 N N . ARG A 1 161 ? -1.330 9.130 4.005 1.00 93.75 161 ARG A N 1
ATOM 1256 C CA . ARG A 1 161 ? 0.006 9.114 3.392 1.00 93.75 161 ARG A CA 1
ATOM 1257 C C . ARG A 1 161 ? 0.417 7.700 3.009 1.00 93.75 161 ARG A C 1
ATOM 1259 O O . ARG A 1 161 ? 0.816 7.474 1.878 1.00 93.75 161 ARG A O 1
ATOM 1266 N N . LEU A 1 162 ? 0.299 6.743 3.928 1.00 92.88 162 LEU A N 1
ATOM 1267 C CA . LEU A 1 162 ? 0.701 5.360 3.675 1.00 92.88 162 LEU A CA 1
ATOM 1268 C C . LEU A 1 162 ? -0.106 4.716 2.537 1.00 92.88 162 LEU A C 1
ATOM 1270 O O . LEU A 1 162 ? 0.433 3.929 1.767 1.00 92.88 162 LEU A O 1
ATOM 1274 N N . LEU A 1 163 ? -1.380 5.090 2.407 1.00 93.19 163 LEU A N 1
ATOM 1275 C CA . LEU A 1 163 ? -2.295 4.598 1.378 1.00 93.19 163 LEU A CA 1
ATOM 1276 C C . LEU A 1 163 ? -2.394 5.512 0.150 1.00 93.19 163 LEU A C 1
ATOM 1278 O O . LEU A 1 163 ? -3.274 5.302 -0.681 1.00 93.19 163 LEU A O 1
ATOM 1282 N N . GLN A 1 164 ? -1.502 6.491 -0.007 1.00 92.88 164 GLN A N 1
ATOM 1283 C CA . GLN A 1 164 ? -1.541 7.443 -1.123 1.00 92.88 164 GLN A CA 1
ATOM 1284 C C . GLN A 1 164 ? -1.525 6.737 -2.486 1.00 92.88 164 GLN A C 1
ATOM 1286 O O . GLN A 1 164 ? -2.292 7.086 -3.373 1.00 92.88 164 GLN A O 1
ATOM 1291 N N . ASN A 1 165 ? -0.723 5.679 -2.639 1.00 90.81 165 ASN A N 1
ATOM 1292 C CA . ASN A 1 165 ? -0.716 4.890 -3.875 1.00 90.81 165 ASN A CA 1
ATOM 1293 C C . ASN A 1 165 ? -2.001 4.073 -4.066 1.00 90.81 165 ASN A C 1
ATOM 1295 O O . ASN A 1 165 ? -2.366 3.760 -5.196 1.00 90.81 165 ASN A O 1
ATOM 1299 N N . SER A 1 166 ? -2.687 3.723 -2.972 1.00 93.56 166 SER A N 1
ATOM 1300 C CA . SER A 1 166 ? -3.899 2.901 -3.005 1.00 93.56 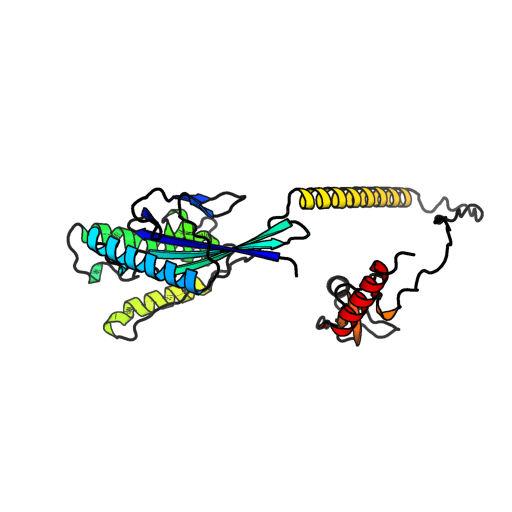166 SER A CA 1
ATOM 1301 C C . SER A 1 166 ? -5.124 3.668 -3.499 1.00 93.56 166 SER A C 1
ATOM 1303 O O . SER A 1 166 ? -6.012 3.051 -4.080 1.00 93.56 166 SER A O 1
ATOM 1305 N N . PHE A 1 167 ? -5.178 4.986 -3.325 1.00 93.19 167 PHE A N 1
ATOM 1306 C CA . PHE A 1 167 ? -6.301 5.808 -3.772 1.00 93.19 167 PHE A CA 1
ATOM 1307 C C . PHE A 1 167 ? -5.789 6.865 -4.746 1.00 93.19 167 PHE A C 1
ATOM 1309 O O . PHE A 1 167 ? -5.139 7.803 -4.323 1.00 93.19 167 PHE A O 1
ATOM 1316 N N . GLY A 1 168 ? -6.056 6.716 -6.044 1.00 89.12 168 GLY A N 1
ATOM 1317 C CA . GLY A 1 168 ? -5.639 7.660 -7.086 1.00 89.12 168 GLY A CA 1
ATOM 1318 C C . GLY A 1 168 ? -4.182 7.534 -7.548 1.00 89.12 168 GLY A C 1
ATOM 1319 O O . GLY A 1 168 ? -3.686 8.438 -8.215 1.00 89.12 168 GLY A O 1
ATOM 1320 N N . GLY A 1 169 ? -3.485 6.446 -7.200 1.00 91.19 169 GLY A N 1
ATOM 1321 C CA . GLY A 1 169 ? -2.068 6.245 -7.518 1.00 91.19 169 GLY A CA 1
ATOM 1322 C C . GLY A 1 169 ? -1.757 4.936 -8.251 1.00 91.19 169 GLY A C 1
ATOM 1323 O O . GLY A 1 169 ? -2.620 4.322 -8.887 1.00 91.19 169 GLY A O 1
ATOM 1324 N N . ASN A 1 170 ? -0.493 4.512 -8.159 1.00 91.69 170 ASN A N 1
ATOM 1325 C CA . ASN A 1 170 ? -0.005 3.256 -8.725 1.00 91.69 170 ASN A CA 1
ATOM 1326 C C . ASN A 1 170 ? -0.294 2.077 -7.778 1.00 91.69 170 ASN A C 1
ATOM 1328 O O . ASN A 1 170 ? 0.570 1.644 -7.015 1.00 91.69 170 ASN A O 1
ATOM 1332 N N . SER A 1 171 ? -1.528 1.574 -7.801 1.00 93.31 171 SER A N 1
ATOM 1333 C CA . SER A 1 171 ? -1.918 0.376 -7.052 1.00 93.31 171 SER A CA 1
ATOM 1334 C C . SER A 1 171 ? -3.164 -0.276 -7.639 1.00 93.31 171 SER A C 1
ATOM 1336 O O . SER A 1 171 ? -4.060 0.402 -8.146 1.00 93.31 171 SER A O 1
ATOM 1338 N N . LYS A 1 172 ? -3.261 -1.601 -7.501 1.00 94.88 172 LYS A N 1
ATOM 1339 C CA . LYS A 1 172 ? -4.532 -2.321 -7.622 1.00 94.88 172 LYS A CA 1
ATOM 1340 C C . LYS A 1 172 ? -5.151 -2.416 -6.233 1.00 94.88 172 LYS A C 1
ATOM 1342 O O . LYS A 1 172 ? -4.648 -3.151 -5.387 1.00 94.88 172 LYS A O 1
ATOM 1347 N N . THR A 1 173 ? -6.235 -1.684 -6.014 1.00 95.38 173 THR A N 1
ATOM 1348 C CA . THR A 1 173 ? -6.835 -1.535 -4.685 1.00 95.38 173 THR A CA 1
ATOM 1349 C C . THR A 1 173 ? -8.197 -2.198 -4.625 1.00 95.38 173 THR A C 1
ATOM 1351 O O . THR A 1 173 ? -9.047 -1.969 -5.482 1.00 95.38 173 THR A O 1
ATOM 1354 N N . PHE A 1 174 ? -8.411 -2.984 -3.574 1.00 95.50 174 PHE A N 1
ATOM 1355 C CA . PHE A 1 174 ? -9.694 -3.589 -3.245 1.00 95.50 174 PHE A CA 1
ATOM 1356 C C . PHE A 1 174 ? -10.121 -3.098 -1.866 1.00 95.50 174 PHE A C 1
ATOM 1358 O O . PHE A 1 174 ? -9.344 -3.168 -0.914 1.00 95.50 174 PHE A O 1
ATOM 1365 N N . LEU A 1 175 ? -11.352 -2.602 -1.759 1.00 95.19 175 LEU A N 1
ATOM 1366 C CA . LEU A 1 175 ? -11.948 -2.190 -0.493 1.00 95.19 175 LEU A CA 1
ATOM 1367 C C . LEU A 1 175 ? -12.999 -3.219 -0.073 1.00 95.19 175 LEU A C 1
ATOM 1369 O O . LEU A 1 175 ? -13.933 -3.496 -0.824 1.00 95.19 175 LEU A O 1
ATOM 1373 N N . ILE A 1 176 ? -12.874 -3.740 1.146 1.00 95.94 176 ILE A N 1
ATOM 1374 C CA . ILE A 1 176 ? -13.889 -4.593 1.767 1.00 95.94 176 ILE A CA 1
ATOM 1375 C C . ILE A 1 176 ? -14.662 -3.744 2.772 1.00 95.94 176 ILE A C 1
ATOM 1377 O O . ILE A 1 176 ? -14.098 -3.257 3.750 1.00 95.94 176 ILE A O 1
ATOM 1381 N N . VAL A 1 177 ? -15.959 -3.559 2.530 1.00 94.44 177 VAL A N 1
ATOM 1382 C CA . VAL A 1 177 ? -16.838 -2.801 3.426 1.00 94.44 177 VAL A CA 1
ATOM 1383 C C . VAL A 1 177 ? -17.593 -3.768 4.334 1.00 94.44 177 VAL A C 1
ATOM 1385 O O . VAL A 1 177 ? -18.530 -4.441 3.909 1.00 94.44 177 VAL A O 1
ATOM 1388 N N . CYS A 1 178 ? -17.203 -3.814 5.605 1.00 92.75 178 CYS A N 1
ATOM 1389 C CA . CYS A 1 178 ? -17.859 -4.634 6.620 1.00 92.75 178 CYS A CA 1
ATOM 1390 C C . CYS A 1 178 ? -19.049 -3.878 7.230 1.00 92.75 178 CYS A C 1
ATOM 1392 O O . CYS A 1 178 ? -18.892 -2.775 7.749 1.00 92.75 178 CYS A O 1
ATOM 1394 N N . CYS A 1 179 ? -20.245 -4.466 7.174 1.00 92.00 179 CYS A N 1
ATOM 1395 C CA . CYS A 1 179 ? -21.485 -3.846 7.648 1.00 92.00 179 CYS A CA 1
ATOM 1396 C C . CYS A 1 179 ? -22.237 -4.755 8.623 1.00 92.00 179 CYS A C 1
ATOM 1398 O O . CYS A 1 179 ? -22.204 -5.978 8.504 1.00 92.00 179 CYS A O 1
ATOM 1400 N N . SER A 1 180 ? -22.967 -4.149 9.564 1.00 93.12 180 SER A N 1
ATOM 1401 C CA . SER A 1 180 ? -23.823 -4.877 10.503 1.00 93.12 180 SER A CA 1
ATOM 1402 C C . SER A 1 180 ? -25.271 -4.900 9.998 1.00 93.12 180 SER A C 1
ATOM 1404 O O . SER A 1 180 ? -25.796 -3.839 9.643 1.00 93.12 180 SER A O 1
ATOM 1406 N N . PRO A 1 181 ? -25.953 -6.063 10.005 1.00 94.62 181 PRO A N 1
ATOM 1407 C CA . PRO A 1 181 ? -27.363 -6.158 9.620 1.00 94.62 181 PRO A CA 1
ATOM 1408 C C . PRO A 1 181 ? -28.325 -5.678 10.721 1.00 94.62 181 PRO A C 1
ATOM 1410 O O . PRO A 1 181 ? -29.535 -5.640 10.512 1.00 94.62 181 PRO A O 1
ATOM 1413 N N . ALA A 1 182 ? -27.823 -5.341 11.914 1.00 94.75 182 ALA A N 1
ATOM 1414 C CA . ALA A 1 182 ? -28.663 -4.990 13.050 1.00 94.75 182 ALA A CA 1
ATOM 1415 C C . ALA A 1 182 ? -29.312 -3.604 12.889 1.00 94.75 182 ALA A C 1
ATOM 1417 O O . ALA A 1 182 ? -28.646 -2.625 12.548 1.00 94.75 182 ALA A O 1
ATOM 1418 N N . ALA A 1 183 ? -30.602 -3.497 13.224 1.00 93.75 183 ALA A N 1
ATOM 1419 C CA . ALA A 1 183 ? -31.379 -2.265 13.055 1.00 93.75 183 ALA A CA 1
ATOM 1420 C C . ALA A 1 183 ? -30.787 -1.058 13.809 1.00 93.75 183 ALA A C 1
ATOM 1422 O O . ALA A 1 183 ? -30.778 0.055 13.287 1.00 93.75 183 ALA A O 1
ATOM 1423 N N . TYR A 1 184 ? -30.218 -1.264 15.002 1.00 90.94 184 TYR A N 1
ATOM 1424 C CA . TYR A 1 184 ? -29.588 -0.183 15.775 1.00 90.94 184 TYR A CA 1
ATOM 1425 C C . TYR A 1 184 ? -28.302 0.368 15.123 1.00 90.94 184 TYR A C 1
ATOM 1427 O O . TYR A 1 184 ? -27.899 1.497 15.410 1.00 90.94 184 TYR A O 1
ATOM 1435 N N . ASN A 1 185 ? -27.690 -0.385 14.201 1.00 89.31 185 ASN A N 1
ATOM 1436 C CA . ASN A 1 185 ? -26.508 0.018 13.436 1.00 89.31 185 ASN A CA 1
ATOM 1437 C C . ASN A 1 185 ? -26.842 0.620 12.064 1.00 89.31 185 ASN A C 1
ATOM 1439 O O . ASN A 1 185 ? -25.927 0.999 11.336 1.00 89.31 185 ASN A O 1
ATOM 1443 N N . GLN A 1 186 ? -28.128 0.777 11.717 1.00 92.81 186 GLN A N 1
ATOM 1444 C CA . GLN A 1 186 ? -28.569 1.221 10.388 1.00 92.81 186 GLN A CA 1
ATOM 1445 C C . GLN A 1 186 ? -27.835 2.478 9.895 1.00 92.81 186 GLN A C 1
ATOM 1447 O O . GLN A 1 186 ? -27.400 2.525 8.747 1.00 92.81 186 GLN A O 1
ATOM 1452 N N . ARG A 1 187 ? -27.667 3.492 10.756 1.00 90.19 187 ARG A N 1
ATOM 1453 C CA . ARG A 1 187 ? -26.993 4.751 10.387 1.00 90.19 187 ARG A CA 1
ATOM 1454 C C . ARG A 1 187 ? -25.524 4.548 10.000 1.00 90.19 187 ARG A C 1
ATOM 1456 O O . ARG A 1 187 ? -25.097 5.096 8.988 1.00 90.19 187 ARG A O 1
ATOM 1463 N N . GLU A 1 188 ? -24.779 3.755 10.771 1.00 88.25 188 GLU A N 1
ATOM 1464 C CA . GLU A 1 188 ? -23.365 3.469 10.481 1.00 88.25 188 GLU A CA 1
ATOM 1465 C C . GLU A 1 188 ? -23.242 2.634 9.207 1.00 88.25 188 GLU A C 1
ATOM 1467 O O . GLU A 1 188 ? -22.462 2.970 8.326 1.00 88.25 188 GLU A O 1
ATOM 1472 N N . THR A 1 189 ? -24.088 1.610 9.059 1.00 93.38 189 THR A N 1
ATOM 1473 C CA . THR A 1 189 ? -24.127 0.755 7.868 1.00 93.38 189 THR A CA 1
ATOM 1474 C C . THR A 1 189 ? -24.367 1.570 6.592 1.00 93.38 189 THR A C 1
ATOM 1476 O O . THR A 1 189 ? -23.639 1.411 5.615 1.00 93.38 189 THR A O 1
ATOM 1479 N N . VAL A 1 190 ? -25.329 2.502 6.591 1.00 94.25 190 VAL A N 1
ATOM 1480 C CA . VAL A 1 190 ? -25.566 3.394 5.438 1.00 94.25 190 VAL A CA 1
ATOM 1481 C C . VAL A 1 190 ? -24.356 4.294 5.166 1.00 94.25 190 VAL A C 1
ATOM 1483 O O . VAL A 1 190 ? -24.006 4.509 4.006 1.00 94.25 190 VAL A O 1
ATOM 1486 N N . SER A 1 191 ? -23.704 4.808 6.211 1.00 91.19 191 SER A N 1
ATOM 1487 C CA . SER A 1 191 ? -22.483 5.613 6.077 1.00 91.19 191 SER A CA 1
ATOM 1488 C C . SER A 1 191 ? -21.342 4.812 5.434 1.00 91.19 191 SER A C 1
ATOM 1490 O O . SER A 1 191 ? -20.740 5.279 4.467 1.00 91.19 191 SER A O 1
ATOM 1492 N N . SER A 1 192 ? -21.090 3.586 5.903 1.00 92.69 192 SER A N 1
ATOM 1493 C CA . SER A 1 192 ? -20.052 2.695 5.366 1.00 92.69 192 SER A CA 1
ATOM 1494 C C . SER A 1 192 ? -20.317 2.296 3.913 1.00 92.69 192 SER A C 1
ATOM 1496 O O . SER A 1 192 ? -19.397 2.311 3.098 1.00 92.69 192 SER A O 1
ATOM 1498 N N . LEU A 1 193 ? -21.572 2.012 3.549 1.00 95.38 193 LEU A N 1
ATOM 1499 C CA . LEU A 1 193 ? -21.943 1.698 2.164 1.00 95.38 193 LEU A CA 1
ATOM 1500 C C . LEU A 1 193 ? -21.734 2.891 1.223 1.00 95.38 193 LEU A C 1
ATOM 1502 O O . LEU A 1 193 ? -21.175 2.721 0.145 1.00 95.38 193 LEU A O 1
ATOM 1506 N N . ARG A 1 194 ? -22.115 4.107 1.638 1.00 94.81 194 ARG A N 1
ATOM 1507 C CA . ARG A 1 194 ? -21.864 5.332 0.853 1.00 94.81 194 ARG A CA 1
ATOM 1508 C C . ARG A 1 194 ? -20.374 5.617 0.682 1.00 94.81 194 ARG A C 1
ATOM 1510 O O . ARG A 1 194 ? -19.954 6.084 -0.375 1.00 94.81 194 ARG A O 1
ATOM 1517 N N . PHE A 1 195 ? -19.579 5.341 1.715 1.00 92.81 195 PHE A N 1
ATOM 1518 C CA . PHE A 1 195 ? -18.124 5.426 1.632 1.00 92.81 195 PHE A CA 1
ATOM 1519 C C . PHE A 1 195 ? -17.564 4.431 0.606 1.00 92.81 195 PHE A C 1
ATOM 1521 O O . PHE A 1 195 ? -16.738 4.816 -0.221 1.00 92.81 195 PHE A O 1
ATOM 1528 N N . GLY A 1 196 ? -18.049 3.186 0.620 1.00 95.19 196 GLY A N 1
ATOM 1529 C CA . GLY A 1 196 ? -17.703 2.169 -0.375 1.00 95.19 196 GLY A CA 1
ATOM 1530 C C . GLY A 1 196 ? -18.045 2.591 -1.801 1.00 95.19 196 GLY A C 1
ATOM 1531 O O . GLY A 1 196 ? -17.182 2.544 -2.672 1.00 95.19 196 GLY A O 1
ATOM 1532 N N . ASP A 1 197 ? -19.268 3.076 -2.012 1.00 95.69 197 ASP A N 1
ATOM 1533 C CA . ASP A 1 197 ? -19.748 3.572 -3.307 1.00 95.69 197 ASP A CA 1
ATOM 1534 C C . ASP A 1 197 ? -18.894 4.733 -3.841 1.00 95.69 197 ASP A C 1
ATOM 1536 O O . ASP A 1 197 ? -18.443 4.709 -4.983 1.00 95.69 197 ASP A O 1
ATOM 1540 N N . SER A 1 198 ? -18.574 5.711 -2.986 1.00 94.69 198 SER A N 1
ATOM 1541 C CA . SER A 1 198 ? -17.698 6.832 -3.363 1.00 94.69 198 SER A CA 1
ATOM 1542 C C . SER A 1 198 ? -16.283 6.355 -3.696 1.00 94.69 198 SER A C 1
ATOM 1544 O O . SER A 1 198 ? -15.675 6.815 -4.656 1.00 94.69 198 SER A O 1
ATOM 1546 N N . THR A 1 199 ? -15.750 5.409 -2.919 1.00 94.88 199 THR A N 1
ATOM 1547 C CA . THR A 1 199 ? -14.406 4.860 -3.151 1.00 94.88 199 THR A CA 1
ATOM 1548 C C . THR A 1 199 ? -14.336 4.078 -4.463 1.00 94.88 199 THR A C 1
ATOM 1550 O O . THR A 1 199 ? -13.330 4.160 -5.162 1.00 94.88 199 THR A O 1
ATOM 1553 N N . GLY A 1 200 ? -15.410 3.374 -4.837 1.00 94.69 200 GLY A N 1
ATOM 1554 C CA . GLY A 1 200 ? -15.506 2.631 -6.097 1.00 94.69 200 GLY A CA 1
ATOM 1555 C C . GLY A 1 200 ? -15.462 3.501 -7.359 1.00 94.69 200 GLY A C 1
ATOM 1556 O O . GLY A 1 200 ? -15.233 2.977 -8.444 1.00 94.69 200 GLY A O 1
ATOM 1557 N N . GLN A 1 201 ? -15.641 4.818 -7.229 1.00 94.56 201 GLN A N 1
ATOM 1558 C CA . GLN A 1 201 ? -15.542 5.772 -8.340 1.00 94.56 201 GLN A CA 1
ATOM 1559 C C . GLN A 1 201 ? -14.101 6.241 -8.604 1.00 94.56 201 GLN A C 1
ATOM 1561 O O . GLN A 1 201 ? -13.845 6.903 -9.609 1.00 94.56 201 GLN A O 1
ATOM 1566 N N . ILE A 1 202 ? -13.150 5.921 -7.721 1.00 95.06 202 ILE A N 1
ATOM 1567 C CA . ILE A 1 202 ? -11.748 6.320 -7.877 1.00 95.06 202 ILE A CA 1
ATOM 1568 C C . ILE A 1 202 ? -11.077 5.460 -8.945 1.00 95.06 202 ILE A C 1
ATOM 1570 O O . ILE A 1 202 ? -11.135 4.232 -8.908 1.00 95.06 202 ILE A O 1
ATOM 1574 N N . GLN A 1 203 ? -10.372 6.116 -9.865 1.00 92.19 203 GLN A N 1
ATOM 1575 C CA . GLN A 1 203 ? -9.564 5.452 -10.881 1.00 92.19 203 GLN A CA 1
ATOM 1576 C C . GLN A 1 203 ? -8.085 5.485 -10.494 1.00 92.19 203 GLN A C 1
ATOM 1578 O O . GLN A 1 203 ? -7.491 6.552 -10.347 1.00 92.19 203 GLN A O 1
ATOM 1583 N N . ASN A 1 204 ? -7.490 4.302 -10.358 1.00 93.81 204 ASN A N 1
ATOM 1584 C CA . ASN A 1 204 ? -6.049 4.138 -10.185 1.00 93.81 204 ASN A CA 1
ATOM 1585 C C . ASN A 1 204 ? -5.366 3.882 -11.531 1.00 93.81 204 ASN A C 1
ATOM 1587 O O . ASN A 1 204 ? -5.989 3.401 -12.478 1.00 93.81 204 ASN A O 1
ATOM 1591 N N . GLN A 1 205 ? -4.057 4.129 -11.584 1.00 91.88 205 GLN A N 1
ATOM 1592 C CA . GLN A 1 205 ? -3.219 3.872 -12.757 1.00 91.88 205 GLN A CA 1
ATOM 1593 C C . GLN A 1 205 ? -2.106 2.881 -12.386 1.00 91.88 205 GLN A C 1
ATOM 1595 O O . GLN A 1 205 ? -0.964 3.285 -12.164 1.00 91.88 205 GLN A O 1
ATOM 1600 N N . PRO A 1 206 ? -2.429 1.581 -12.242 1.00 91.81 206 PRO A N 1
ATOM 1601 C CA . PRO A 1 206 ? -1.441 0.582 -11.869 1.00 91.81 206 PRO A CA 1
ATOM 1602 C C . PRO A 1 206 ? -0.440 0.343 -13.010 1.00 91.81 206 PRO A C 1
ATOM 1604 O O . PRO A 1 206 ? -0.817 -0.051 -14.112 1.00 91.81 206 PRO A O 1
ATOM 1607 N N . VAL A 1 207 ? 0.843 0.519 -12.713 1.00 90.19 207 VAL A N 1
ATOM 1608 C CA . VAL A 1 207 ? 1.992 0.286 -13.591 1.00 90.19 207 VAL A CA 1
ATOM 1609 C C . VAL A 1 207 ? 2.962 -0.658 -12.884 1.00 90.19 207 VAL A C 1
ATOM 1611 O O . VAL A 1 207 ? 3.167 -0.582 -11.672 1.00 90.19 207 VAL A O 1
ATOM 1614 N N . GLN A 1 208 ? 3.571 -1.575 -13.634 1.00 87.81 208 GLN A N 1
ATOM 1615 C CA . GLN A 1 208 ? 4.558 -2.491 -13.074 1.00 87.81 208 GLN A CA 1
ATOM 1616 C C . GLN A 1 208 ? 5.815 -1.728 -12.632 1.00 87.81 208 GLN A C 1
ATOM 1618 O O . GLN A 1 208 ? 6.443 -1.040 -13.435 1.00 87.81 208 GLN A O 1
ATOM 1623 N N . ASN A 1 209 ? 6.215 -1.895 -11.370 1.00 85.38 209 ASN A N 1
ATOM 1624 C CA . ASN A 1 209 ? 7.451 -1.307 -10.858 1.00 85.38 209 ASN A CA 1
ATOM 1625 C C . ASN A 1 209 ? 8.644 -2.145 -11.335 1.00 85.38 209 ASN A C 1
ATOM 1627 O O . ASN A 1 209 ? 8.908 -3.219 -10.787 1.00 85.38 209 ASN A O 1
ATOM 1631 N N . VAL A 1 210 ? 9.339 -1.670 -12.368 1.00 83.19 210 VAL A N 1
ATOM 1632 C CA . VAL A 1 210 ? 10.530 -2.317 -12.932 1.00 83.19 210 VAL A CA 1
ATOM 1633 C C . VAL A 1 210 ? 11.714 -1.366 -12.824 1.00 83.19 210 VAL A C 1
ATOM 1635 O O . VAL A 1 210 ? 11.697 -0.266 -13.372 1.00 83.19 210 VAL A O 1
ATOM 1638 N N . PHE A 1 211 ? 12.758 -1.821 -12.147 1.00 78.31 211 PHE A N 1
ATOM 1639 C CA . PHE A 1 211 ? 14.048 -1.168 -12.032 1.00 78.31 211 PHE A CA 1
ATOM 1640 C C . PHE A 1 211 ? 15.017 -1.864 -12.984 1.00 78.31 211 PHE A C 1
ATOM 1642 O O . PHE A 1 211 ? 15.414 -3.014 -12.788 1.00 78.31 211 PHE A O 1
ATOM 1649 N N . ARG A 1 212 ? 15.370 -1.168 -14.063 1.00 74.69 212 ARG A N 1
ATOM 1650 C CA . ARG A 1 212 ? 16.377 -1.649 -15.012 1.00 74.69 212 ARG A CA 1
ATOM 1651 C C . ARG A 1 212 ? 17.765 -1.444 -14.422 1.00 74.69 212 ARG A C 1
ATOM 1653 O O . ARG A 1 212 ? 18.015 -0.431 -13.767 1.00 74.69 212 ARG A O 1
ATOM 1660 N N . SER A 1 213 ? 18.668 -2.388 -14.668 1.00 70.62 213 SER A N 1
ATOM 1661 C CA . SER A 1 213 ? 20.046 -2.258 -14.197 1.00 70.62 213 SER A CA 1
ATOM 1662 C C . SER A 1 213 ? 20.748 -1.092 -14.908 1.00 70.62 213 SER A C 1
ATOM 1664 O O . SER A 1 213 ? 20.399 -0.728 -16.033 1.00 70.62 213 SER A O 1
ATOM 1666 N N . VAL A 1 214 ? 21.758 -0.490 -14.270 1.00 73.31 214 VAL A N 1
ATOM 1667 C CA . VAL A 1 214 ? 22.562 0.586 -14.889 1.00 73.31 214 VAL A CA 1
ATOM 1668 C C . VAL A 1 214 ? 23.228 0.094 -16.179 1.00 73.31 214 VAL A C 1
ATOM 1670 O O . VAL A 1 214 ? 23.311 0.832 -17.159 1.00 73.31 214 VAL A O 1
ATOM 1673 N N . GLU A 1 215 ? 23.658 -1.167 -16.200 1.00 70.25 215 GLU A N 1
ATOM 1674 C CA . GLU A 1 215 ? 24.253 -1.834 -17.362 1.00 70.25 215 GLU A CA 1
ATOM 1675 C C . GLU A 1 215 ? 23.245 -1.945 -18.517 1.00 70.25 215 GLU A C 1
ATOM 1677 O O . GLU A 1 215 ? 23.554 -1.581 -19.655 1.00 70.25 215 GLU A O 1
ATOM 1682 N N . GLU A 1 216 ? 22.013 -2.370 -18.225 1.00 71.38 216 GLU A N 1
ATOM 1683 C CA . GLU A 1 216 ? 20.932 -2.466 -19.206 1.00 71.38 216 GLU A CA 1
ATOM 1684 C C . GLU A 1 216 ? 20.492 -1.085 -19.707 1.00 71.38 216 GLU A C 1
ATOM 1686 O O . GLU A 1 216 ? 20.373 -0.882 -20.914 1.00 71.38 216 GLU A O 1
ATOM 1691 N N . LEU A 1 217 ? 20.329 -0.109 -18.809 1.00 76.94 217 LEU A N 1
ATOM 1692 C CA . LEU A 1 217 ? 20.036 1.283 -19.157 1.00 76.94 217 LEU A CA 1
ATOM 1693 C C . LEU A 1 217 ? 21.111 1.863 -20.074 1.00 76.94 217 LEU A C 1
ATOM 1695 O O . LEU A 1 217 ? 20.781 2.482 -21.080 1.00 76.94 217 LEU A O 1
ATOM 1699 N N . THR A 1 218 ? 22.388 1.620 -19.776 1.00 77.69 218 THR A N 1
ATOM 1700 C CA . THR A 1 218 ? 23.513 2.084 -20.601 1.00 77.69 218 THR A CA 1
ATOM 1701 C C . THR A 1 218 ? 23.498 1.427 -21.980 1.00 77.69 218 THR A C 1
ATOM 1703 O O . THR A 1 218 ? 23.709 2.099 -22.993 1.00 77.69 218 TH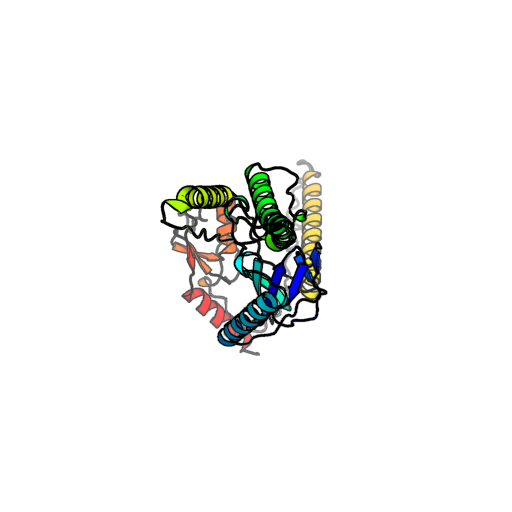R A O 1
ATOM 1706 N N . ARG A 1 219 ? 23.206 0.122 -22.045 1.00 78.75 219 ARG A N 1
ATOM 1707 C CA . ARG A 1 219 ? 23.059 -0.606 -23.310 1.00 78.75 219 ARG A CA 1
ATOM 1708 C C . ARG A 1 219 ? 21.898 -0.055 -24.137 1.00 78.75 219 ARG A C 1
ATOM 1710 O O . ARG A 1 219 ? 22.097 0.221 -25.320 1.00 78.75 219 ARG A O 1
ATOM 1717 N N . LEU A 1 220 ? 20.731 0.145 -23.521 1.00 81.50 220 LEU A N 1
ATOM 1718 C CA . LEU A 1 220 ? 19.565 0.734 -24.179 1.00 81.50 220 LEU A CA 1
ATOM 1719 C C . LEU A 1 220 ? 19.884 2.138 -24.685 1.00 81.50 220 LEU A C 1
ATOM 1721 O O . LEU A 1 220 ? 19.626 2.440 -25.840 1.00 81.50 220 LEU A O 1
ATOM 1725 N N . LEU A 1 221 ? 20.498 2.978 -23.853 1.00 85.69 221 LEU A N 1
ATOM 1726 C CA . LEU A 1 221 ? 20.836 4.356 -24.198 1.00 85.69 221 LEU A CA 1
ATOM 1727 C C . LEU A 1 221 ? 21.801 4.399 -25.391 1.00 85.69 221 LEU A C 1
ATOM 1729 O O . LEU A 1 221 ? 21.600 5.180 -26.319 1.00 85.69 221 LEU A O 1
ATOM 1733 N N . LYS A 1 222 ? 22.796 3.504 -25.431 1.00 88.19 222 LYS A N 1
ATOM 1734 C CA . LYS A 1 222 ? 23.694 3.353 -26.584 1.00 88.19 222 LYS A CA 1
ATOM 1735 C C . LYS A 1 222 ? 22.941 2.922 -27.847 1.00 88.19 222 LYS A C 1
ATOM 1737 O O . LYS A 1 222 ? 23.183 3.481 -28.914 1.00 88.19 222 LYS A O 1
ATOM 1742 N N . GLN A 1 223 ? 22.034 1.955 -27.730 1.00 85.75 223 GLN A N 1
ATOM 1743 C CA . GLN A 1 223 ? 21.248 1.448 -28.854 1.00 85.75 223 GLN A CA 1
ATOM 1744 C C . GLN A 1 223 ? 20.287 2.514 -29.399 1.00 85.75 223 GLN A C 1
ATOM 1746 O O . GLN A 1 223 ? 20.270 2.761 -30.602 1.00 85.75 223 GLN A O 1
ATOM 1751 N N . THR A 1 224 ? 19.564 3.210 -28.521 1.00 85.75 224 THR A N 1
ATOM 1752 C CA . THR A 1 224 ? 18.679 4.320 -28.885 1.00 85.75 224 THR A CA 1
ATOM 1753 C C . THR A 1 224 ? 19.462 5.471 -29.510 1.00 85.75 224 THR A C 1
ATOM 1755 O O . THR A 1 224 ? 19.033 6.012 -30.521 1.00 85.75 224 THR A O 1
ATOM 1758 N N . ASN A 1 225 ? 20.642 5.821 -28.987 1.00 91.62 225 ASN A N 1
ATOM 1759 C CA . ASN A 1 225 ? 21.483 6.856 -29.596 1.00 91.62 225 ASN A CA 1
ATOM 1760 C C . ASN A 1 225 ? 21.956 6.473 -31.004 1.00 91.62 225 ASN A C 1
ATOM 1762 O O . ASN A 1 225 ? 22.002 7.340 -31.875 1.00 91.62 225 ASN A O 1
ATOM 1766 N N . SER A 1 226 ? 22.266 5.195 -31.243 1.00 91.56 226 SER A N 1
ATOM 1767 C CA . SER A 1 226 ? 22.589 4.697 -32.588 1.00 91.56 226 SER A CA 1
ATOM 1768 C C . SER A 1 226 ? 21.393 4.840 -33.527 1.00 91.56 226 SER A C 1
ATOM 1770 O O . SER A 1 226 ? 21.528 5.396 -34.610 1.00 91.56 226 SER A O 1
ATOM 1772 N N . GLN A 1 227 ? 20.202 4.433 -33.079 1.00 89.75 227 GLN A N 1
ATOM 1773 C CA . GLN A 1 227 ? 18.969 4.557 -33.862 1.00 89.75 227 GLN A CA 1
ATOM 1774 C C . GLN A 1 227 ? 18.615 6.018 -34.161 1.00 89.75 227 GLN A C 1
ATOM 1776 O O . GLN A 1 227 ? 18.197 6.342 -35.268 1.00 89.75 227 GLN A O 1
ATOM 1781 N N . VAL A 1 228 ? 18.815 6.924 -33.200 1.00 92.81 228 VAL A N 1
ATOM 1782 C CA . VAL A 1 228 ? 18.612 8.365 -33.398 1.00 92.81 228 VAL A CA 1
ATOM 1783 C C . VAL A 1 228 ? 19.617 8.927 -34.404 1.00 92.81 228 VAL A C 1
ATOM 1785 O O . VAL A 1 228 ? 19.244 9.772 -35.216 1.00 92.81 228 VAL A O 1
ATOM 1788 N N . ALA A 1 229 ? 20.874 8.479 -34.375 1.00 91.88 229 ALA A N 1
ATOM 1789 C CA . ALA A 1 229 ? 21.877 8.890 -35.356 1.00 91.88 229 ALA A CA 1
ATOM 1790 C C . ALA A 1 229 ? 21.508 8.409 -36.768 1.00 91.88 229 ALA A C 1
ATOM 1792 O O . ALA A 1 229 ? 21.458 9.220 -37.689 1.00 91.88 229 ALA A O 1
ATOM 1793 N N . GLU A 1 230 ? 21.146 7.133 -36.915 1.00 91.88 230 GLU A N 1
ATOM 1794 C CA . GLU A 1 230 ? 20.701 6.553 -38.187 1.00 91.88 230 GLU A CA 1
ATOM 1795 C C . GLU A 1 230 ? 19.455 7.259 -38.735 1.00 91.88 230 GLU A C 1
ATOM 1797 O O . GLU A 1 230 ? 19.413 7.628 -39.909 1.00 91.88 230 GLU A O 1
ATOM 1802 N N . ALA A 1 231 ? 18.456 7.517 -37.886 1.00 89.25 231 ALA A N 1
ATOM 1803 C CA . ALA A 1 231 ? 17.253 8.241 -38.281 1.00 89.25 231 ALA A CA 1
ATOM 1804 C C . ALA A 1 231 ? 17.571 9.676 -38.734 1.00 89.25 231 ALA A C 1
ATOM 1806 O O . ALA A 1 231 ? 17.035 10.136 -39.740 1.00 89.25 231 ALA A O 1
ATOM 1807 N N . ARG A 1 232 ? 18.478 10.379 -38.039 1.00 92.12 232 ARG A N 1
ATOM 1808 C CA . ARG A 1 232 ? 18.927 11.729 -38.428 1.00 92.12 232 ARG A CA 1
ATOM 1809 C C . ARG A 1 232 ? 19.682 11.737 -39.751 1.00 92.12 232 ARG A C 1
ATOM 1811 O O . ARG A 1 232 ? 19.525 12.672 -40.532 1.00 92.12 232 ARG A O 1
ATOM 1818 N N . ASP A 1 233 ? 20.497 10.723 -40.011 1.00 91.81 233 ASP A N 1
ATOM 1819 C CA . ASP A 1 233 ? 21.201 10.596 -41.287 1.00 91.81 233 ASP A CA 1
ATOM 1820 C C . ASP A 1 233 ? 20.231 10.279 -42.423 1.00 91.81 233 ASP A C 1
ATOM 1822 O O . ASP A 1 233 ? 20.337 10.865 -43.500 1.00 91.81 233 ASP A O 1
ATOM 1826 N N . ARG A 1 234 ? 19.220 9.441 -42.165 1.00 90.12 234 ARG A N 1
ATOM 1827 C CA . ARG A 1 234 ? 18.161 9.145 -43.133 1.00 90.12 234 ARG A CA 1
ATOM 1828 C C . ARG A 1 234 ? 17.325 10.377 -43.471 1.00 90.12 234 ARG A C 1
ATOM 1830 O O . ARG A 1 234 ? 17.053 10.608 -44.645 1.00 90.12 234 ARG A O 1
ATOM 1837 N N . ILE A 1 235 ? 16.966 11.180 -42.466 1.00 91.38 235 ILE A N 1
ATOM 1838 C CA . ILE A 1 235 ? 16.264 12.457 -42.665 1.00 91.38 235 ILE A CA 1
ATOM 1839 C C . ILE A 1 235 ? 17.113 13.388 -43.537 1.00 91.38 235 ILE A C 1
ATOM 1841 O O . ILE A 1 235 ? 16.625 13.850 -44.561 1.00 91.38 235 ILE A O 1
ATOM 1845 N N . ARG A 1 236 ? 18.406 13.562 -43.226 1.00 90.62 236 ARG A N 1
ATOM 1846 C CA . ARG A 1 236 ? 19.309 14.407 -44.029 1.00 90.62 236 ARG A CA 1
ATOM 1847 C C . ARG A 1 236 ? 19.466 13.936 -45.477 1.00 90.62 236 ARG A C 1
ATOM 1849 O O . ARG A 1 236 ? 19.604 14.760 -46.374 1.00 90.62 236 ARG A O 1
ATOM 1856 N N . GLN A 1 237 ? 19.484 12.625 -45.718 1.00 87.50 237 GLN A N 1
ATOM 1857 C CA . GLN A 1 237 ? 19.527 12.074 -47.077 1.00 87.50 237 GLN A CA 1
ATOM 1858 C C . GLN A 1 237 ? 18.247 12.392 -47.854 1.00 87.50 237 GLN A C 1
ATOM 1860 O O . GLN A 1 237 ? 18.324 12.808 -49.005 1.00 87.50 237 GLN A O 1
ATOM 1865 N N . LEU A 1 238 ? 17.083 12.217 -47.223 1.00 84.31 238 LEU A N 1
ATOM 1866 C CA . LEU A 1 238 ? 15.790 12.511 -47.840 1.00 84.31 238 LEU A CA 1
ATOM 1867 C C . LEU A 1 238 ? 15.606 14.012 -48.101 1.00 84.31 238 LEU A C 1
ATOM 1869 O O . LEU A 1 238 ? 15.110 14.373 -49.161 1.00 84.31 238 LEU A O 1
ATOM 1873 N N . GLU A 1 239 ? 16.050 14.878 -47.188 1.00 86.81 239 GLU A N 1
ATOM 1874 C CA . GLU A 1 239 ? 16.038 16.337 -47.375 1.00 86.81 239 GLU A CA 1
ATOM 1875 C C . GLU A 1 239 ? 16.871 16.759 -48.592 1.00 86.81 239 GLU A C 1
ATOM 1877 O O . GLU A 1 239 ? 16.385 17.524 -49.418 1.00 86.81 239 GLU A O 1
ATOM 1882 N N . ARG A 1 240 ? 18.073 16.193 -48.783 1.00 83.88 240 ARG A N 1
ATOM 1883 C CA . ARG A 1 240 ? 18.881 16.465 -49.988 1.00 83.88 240 ARG A CA 1
ATOM 1884 C C . ARG A 1 240 ? 18.207 15.996 -51.272 1.00 83.88 240 ARG A C 1
ATOM 1886 O O . ARG A 1 240 ? 18.274 16.692 -52.274 1.00 83.88 240 ARG A O 1
ATOM 1893 N N . LEU A 1 241 ? 17.565 14.827 -51.249 1.00 81.88 241 LEU A N 1
ATOM 1894 C CA . LEU A 1 241 ? 16.824 14.313 -52.406 1.00 81.88 241 LEU A CA 1
ATOM 1895 C C . LEU A 1 241 ? 15.604 15.180 -52.747 1.00 81.88 241 LEU A C 1
ATOM 1897 O O . LEU A 1 241 ? 15.218 15.238 -53.904 1.00 81.88 241 LEU A O 1
ATOM 1901 N N . LEU A 1 242 ? 15.010 15.848 -51.756 1.00 77.38 242 LEU A N 1
ATOM 1902 C CA . LEU A 1 242 ? 13.922 16.810 -51.950 1.00 77.38 242 LEU A CA 1
ATOM 1903 C C . LEU A 1 242 ? 14.417 18.184 -52.434 1.00 77.38 242 LEU A C 1
ATOM 1905 O O . LEU A 1 242 ? 13.674 18.879 -53.120 1.00 77.38 242 LEU A O 1
ATOM 1909 N N . GLU A 1 243 ? 15.642 18.586 -52.075 1.00 74.62 243 GLU A N 1
ATOM 1910 C CA . GLU A 1 243 ? 16.276 19.827 -52.551 1.00 74.62 243 GLU A CA 1
ATOM 1911 C C . GLU A 1 243 ? 16.792 19.726 -53.997 1.00 74.62 243 GLU A C 1
ATOM 1913 O O . GLU A 1 243 ? 16.913 20.748 -54.673 1.00 74.62 243 GLU A O 1
ATOM 1918 N N . MET A 1 244 ? 17.057 18.515 -54.495 1.00 62.56 244 MET A N 1
ATOM 1919 C CA . MET A 1 244 ? 17.330 18.272 -55.913 1.00 62.56 244 MET A CA 1
ATOM 1920 C C . MET A 1 244 ? 16.000 18.257 -56.684 1.00 62.56 244 MET A C 1
ATOM 1922 O O . MET A 1 244 ? 15.220 17.312 -56.593 1.00 62.56 244 MET A O 1
ATOM 1926 N N . GLY A 1 245 ? 15.707 19.350 -57.393 1.00 54.34 245 GLY A N 1
ATOM 1927 C CA . GLY A 1 245 ? 14.502 19.490 -58.216 1.00 54.34 245 GLY A CA 1
ATOM 1928 C C . GLY A 1 245 ? 14.440 18.488 -59.385 1.00 54.34 245 GLY A C 1
ATOM 1929 O O . GLY A 1 245 ? 15.451 17.883 -59.733 1.00 54.34 245 GLY A O 1
ATOM 1930 N N . PRO A 1 246 ? 13.268 18.315 -60.026 1.00 56.19 246 PRO A N 1
ATOM 1931 C CA . PRO A 1 246 ? 13.020 17.279 -61.038 1.00 56.19 246 PRO A CA 1
ATOM 1932 C C . PRO A 1 246 ? 13.717 17.490 -62.399 1.00 56.19 246 PRO A C 1
ATOM 1934 O O . PRO A 1 246 ? 13.414 16.751 -63.330 1.00 56.19 246 PRO A O 1
ATOM 1937 N N . ASP A 1 247 ? 14.627 18.460 -62.524 1.00 50.12 247 ASP A N 1
ATOM 1938 C CA . ASP A 1 247 ? 15.173 18.902 -63.817 1.00 50.12 247 ASP A CA 1
ATOM 1939 C C . ASP A 1 247 ? 16.612 18.429 -64.114 1.00 50.12 247 ASP A C 1
ATOM 1941 O O . ASP A 1 247 ? 17.111 18.720 -65.194 1.00 50.12 247 ASP A O 1
ATOM 1945 N N . ASP A 1 248 ? 17.245 17.635 -63.238 1.00 46.75 248 ASP A N 1
ATOM 1946 C CA . ASP A 1 248 ? 18.592 17.069 -63.468 1.00 46.75 248 ASP A CA 1
ATOM 1947 C C . ASP A 1 248 ? 18.588 15.523 -63.496 1.00 46.75 248 ASP A C 1
ATOM 1949 O O . ASP A 1 248 ? 19.454 14.866 -62.917 1.00 46.75 248 ASP A O 1
ATOM 1953 N N . TYR A 1 249 ? 17.601 14.909 -64.158 1.00 49.72 249 TYR A N 1
ATOM 1954 C CA . TYR A 1 249 ? 17.726 13.512 -64.593 1.00 49.72 249 TYR A CA 1
ATOM 1955 C C . TYR A 1 249 ? 18.409 13.489 -65.965 1.00 49.72 249 TYR A C 1
ATOM 1957 O O . TYR A 1 249 ? 17.745 13.367 -66.994 1.00 49.72 249 TYR A O 1
ATOM 1965 N N . GLU A 1 250 ? 19.733 13.650 -65.987 1.00 46.56 250 GLU A N 1
ATOM 1966 C CA . GLU A 1 250 ? 20.520 13.154 -67.118 1.00 46.56 250 GLU A CA 1
ATOM 1967 C C . GLU A 1 250 ? 20.602 11.624 -66.994 1.00 46.56 250 GLU A C 1
ATOM 1969 O O . GLU A 1 250 ? 21.006 11.083 -65.962 1.00 46.56 250 GLU A O 1
ATOM 1974 N N . ASP A 1 251 ? 20.117 10.941 -68.035 1.00 49.47 251 ASP A N 1
ATOM 1975 C CA . ASP A 1 251 ? 20.182 9.49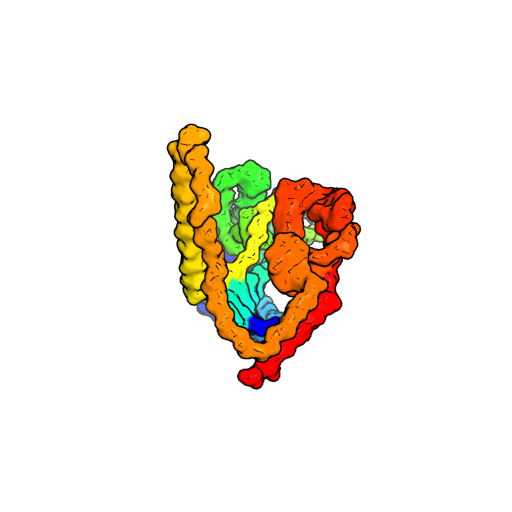2 -68.223 1.00 49.47 251 ASP A CA 1
ATOM 1976 C C . ASP A 1 251 ? 21.649 9.034 -68.300 1.00 49.47 251 ASP A C 1
ATOM 1978 O O . ASP A 1 251 ? 22.208 8.898 -69.387 1.00 49.47 251 ASP A O 1
ATOM 1982 N N . ASP A 1 252 ? 22.266 8.761 -67.152 1.00 42.84 252 ASP A N 1
ATOM 1983 C CA . ASP A 1 252 ? 23.512 7.999 -67.070 1.00 42.84 252 ASP A CA 1
ATOM 1984 C C . ASP A 1 252 ? 23.217 6.611 -66.476 1.00 42.84 252 ASP A C 1
ATOM 1986 O O . ASP A 1 252 ? 23.237 6.385 -65.264 1.00 42.84 252 ASP A O 1
ATOM 1990 N N . GLU A 1 253 ? 22.931 5.653 -67.361 1.00 49.84 253 GLU A N 1
ATOM 1991 C CA . GLU A 1 253 ? 22.688 4.237 -67.039 1.00 49.84 253 GLU A CA 1
ATOM 1992 C C . GLU A 1 253 ? 23.948 3.452 -66.593 1.00 49.84 253 GLU A C 1
ATOM 1994 O O . GLU A 1 253 ? 23.854 2.246 -66.373 1.00 49.84 253 GLU A O 1
ATOM 1999 N N . ASP A 1 254 ? 25.113 4.081 -66.390 1.00 44.31 254 ASP A N 1
ATOM 2000 C CA . ASP A 1 254 ? 26.392 3.346 -66.288 1.00 44.31 254 ASP A CA 1
ATOM 2001 C C . ASP A 1 254 ? 27.109 3.331 -64.918 1.00 44.31 254 ASP A C 1
ATOM 2003 O O . ASP A 1 254 ? 28.185 2.744 -64.816 1.00 44.31 254 ASP A O 1
ATOM 2007 N N . ASP A 1 255 ? 26.526 3.846 -63.826 1.00 41.53 255 ASP A N 1
ATOM 2008 C CA . ASP A 1 255 ? 27.186 3.824 -62.498 1.00 41.53 255 ASP A CA 1
ATOM 2009 C C . ASP A 1 255 ? 26.314 3.299 -61.338 1.00 41.53 255 ASP A C 1
ATOM 2011 O O . ASP A 1 255 ? 26.366 3.756 -60.191 1.00 41.53 255 ASP A O 1
ATOM 2015 N N . ALA A 1 256 ? 25.553 2.231 -61.589 1.00 40.34 256 ALA A N 1
ATOM 2016 C CA . ALA A 1 256 ? 25.004 1.411 -60.510 1.00 40.34 256 ALA A CA 1
ATOM 2017 C C . ALA A 1 256 ? 26.118 0.571 -59.849 1.00 40.34 256 ALA A C 1
ATOM 2019 O O . ALA A 1 256 ? 26.280 -0.621 -60.119 1.00 40.34 256 ALA A O 1
ATOM 2020 N N . GLN A 1 257 ? 26.886 1.170 -58.933 1.00 41.81 257 GLN A N 1
ATOM 2021 C CA . GLN A 1 257 ? 27.699 0.393 -57.997 1.00 41.81 257 GLN A CA 1
ATOM 2022 C C . GLN A 1 257 ? 26.772 -0.488 -57.142 1.00 41.81 257 GLN A C 1
ATOM 2024 O O . GLN A 1 257 ? 25.934 0.039 -56.404 1.00 41.81 257 GLN A O 1
ATOM 2029 N N . PRO A 1 258 ? 26.911 -1.827 -57.169 1.00 38.72 258 PRO A N 1
ATOM 2030 C CA . PRO A 1 258 ? 26.115 -2.683 -56.312 1.00 38.72 258 PRO A CA 1
ATOM 2031 C C . PRO A 1 258 ? 26.542 -2.452 -54.861 1.00 38.72 258 PRO A C 1
ATOM 2033 O O . PRO A 1 258 ? 27.626 -2.859 -54.432 1.00 38.72 258 PRO A O 1
ATOM 2036 N N . LEU A 1 259 ? 25.669 -1.814 -54.083 1.00 42.28 259 LEU A N 1
ATOM 2037 C CA . LEU A 1 259 ? 25.816 -1.638 -52.641 1.00 42.28 259 LEU A CA 1
ATOM 2038 C C . LEU A 1 259 ? 25.503 -2.961 -51.918 1.00 42.28 259 LEU A C 1
ATOM 2040 O O . LEU A 1 259 ? 24.534 -3.078 -51.179 1.00 42.28 259 LEU A O 1
ATOM 2044 N N . CYS A 1 260 ? 26.301 -3.994 -52.192 1.00 38.16 260 CYS A N 1
ATOM 2045 C CA . CYS A 1 260 ? 26.328 -5.270 -51.480 1.00 38.16 260 CYS A CA 1
ATOM 2046 C C . CYS A 1 260 ? 27.505 -6.115 -52.002 1.00 38.16 260 CYS A C 1
ATOM 2048 O O . CYS A 1 260 ? 27.354 -6.961 -52.878 1.00 38.16 260 CYS A O 1
ATOM 2050 N N . LYS A 1 261 ? 28.703 -5.908 -51.451 1.00 36.09 261 LYS A N 1
ATOM 2051 C CA . LYS A 1 261 ? 29.686 -6.994 -51.330 1.00 36.09 261 LYS A CA 1
ATOM 2052 C C . LYS A 1 261 ? 29.738 -7.384 -49.864 1.00 36.09 261 LYS A C 1
ATOM 2054 O O . LYS A 1 261 ? 30.641 -6.990 -49.127 1.00 36.09 261 LYS A O 1
ATOM 2059 N N . SER A 1 262 ? 28.727 -8.135 -49.428 1.00 36.09 262 SER A N 1
ATOM 2060 C CA . SER A 1 262 ? 28.909 -9.010 -48.279 1.00 36.09 262 SER A CA 1
ATOM 2061 C C . SER A 1 262 ? 30.032 -9.981 -48.636 1.00 36.09 262 SER A C 1
ATOM 2063 O O . SER A 1 262 ? 30.086 -10.580 -49.708 1.00 36.09 262 SER A O 1
ATOM 2065 N N . ARG A 1 263 ? 31.015 -10.026 -47.750 1.00 33.84 263 ARG A N 1
ATOM 2066 C CA . ARG A 1 263 ? 32.213 -10.844 -47.850 1.00 33.84 263 ARG A CA 1
ATOM 2067 C C . ARG A 1 263 ? 31.780 -12.312 -47.909 1.00 33.84 263 ARG A C 1
ATOM 2069 O O . ARG A 1 263 ? 31.404 -12.880 -46.891 1.00 33.84 263 ARG A O 1
ATOM 2076 N N . SER A 1 264 ? 31.811 -12.906 -49.098 1.00 31.50 264 SER A N 1
ATOM 2077 C CA . SER A 1 264 ? 31.663 -14.344 -49.297 1.00 31.50 264 SER A CA 1
ATOM 2078 C C . SER A 1 264 ? 32.928 -15.037 -48.791 1.00 31.50 264 SER A C 1
ATOM 2080 O O . SER A 1 264 ? 33.918 -15.154 -49.513 1.00 31.50 264 SER A O 1
ATOM 2082 N N . VAL A 1 265 ? 32.905 -15.462 -47.531 1.00 36.44 265 VAL A N 1
ATOM 2083 C CA . VAL A 1 265 ? 33.667 -16.632 -47.098 1.00 36.44 265 VAL A CA 1
ATOM 2084 C C . VAL A 1 265 ? 32.633 -17.739 -47.019 1.00 36.44 265 VAL A C 1
ATOM 2086 O O . VAL A 1 265 ? 31.860 -17.808 -46.069 1.00 36.44 265 VAL A O 1
ATOM 2089 N N . VAL A 1 266 ? 32.532 -18.508 -48.098 1.00 34.22 266 VAL A N 1
ATOM 2090 C CA . VAL A 1 266 ? 31.768 -19.749 -48.095 1.00 34.22 266 VAL A CA 1
ATOM 2091 C C . VAL A 1 266 ? 32.755 -20.802 -47.619 1.00 34.22 266 VAL A C 1
ATOM 2093 O O . VAL A 1 266 ? 33.639 -21.183 -48.374 1.00 34.22 266 VAL A O 1
ATOM 2096 N N . ASP A 1 267 ? 32.627 -21.193 -46.357 1.00 29.20 267 ASP A N 1
ATOM 2097 C CA . ASP A 1 267 ? 32.971 -22.541 -45.916 1.00 29.20 267 ASP A CA 1
ATOM 2098 C C . ASP A 1 267 ? 31.722 -23.080 -45.201 1.00 29.20 267 ASP A C 1
ATOM 2100 O O . ASP A 1 267 ? 31.416 -22.760 -44.057 1.00 29.20 267 ASP A O 1
ATOM 2104 N N . GLU A 1 268 ? 30.895 -23.691 -46.047 1.00 41.31 268 GLU A N 1
ATOM 2105 C CA . GLU A 1 268 ? 30.115 -24.919 -45.887 1.00 41.31 268 GLU A CA 1
ATOM 2106 C C . GLU A 1 268 ? 29.342 -25.226 -44.583 1.00 41.31 268 GLU A C 1
ATOM 2108 O O . GLU A 1 268 ? 29.901 -25.498 -43.527 1.00 41.31 268 GLU A O 1
ATOM 2113 N N . LYS A 1 269 ? 28.015 -25.368 -44.790 1.00 38.75 269 LYS A N 1
ATOM 2114 C CA . LYS A 1 269 ? 26.917 -25.843 -43.917 1.00 38.75 269 LYS A CA 1
ATOM 2115 C C . LYS A 1 269 ? 26.231 -24.804 -43.021 1.00 38.75 269 LYS A C 1
ATOM 2117 O O . LYS A 1 269 ? 26.157 -24.956 -41.809 1.00 38.75 269 LYS A O 1
ATOM 2122 N N . SER A 1 270 ? 25.582 -23.811 -43.629 1.00 43.06 270 SER A N 1
ATOM 2123 C CA . SER A 1 270 ? 24.430 -23.162 -42.989 1.00 43.06 270 SER A CA 1
ATOM 2124 C C . SER A 1 270 ? 23.163 -23.951 -43.325 1.00 43.06 270 SER A C 1
ATOM 2126 O O . SER A 1 270 ? 22.740 -23.955 -44.482 1.00 43.06 270 SER A O 1
ATOM 2128 N N . GLU A 1 271 ? 22.564 -24.631 -42.347 1.00 55.59 271 GLU A N 1
ATOM 2129 C CA . GLU A 1 271 ? 21.202 -25.159 -42.485 1.00 55.59 271 GLU A CA 1
ATOM 2130 C C . GLU A 1 271 ? 20.255 -23.992 -42.822 1.00 55.59 271 GLU A C 1
ATOM 2132 O O . GLU A 1 271 ? 20.205 -22.990 -42.104 1.00 55.59 271 GLU A O 1
ATOM 2137 N N . GLU A 1 272 ? 19.557 -24.071 -43.958 1.00 68.88 272 GLU A N 1
ATOM 2138 C CA . GLU A 1 272 ? 18.576 -23.057 -44.346 1.00 68.88 272 GLU A CA 1
ATOM 2139 C C . GLU A 1 272 ? 17.445 -23.022 -43.313 1.00 68.88 272 GLU A C 1
ATOM 2141 O O . GLU A 1 272 ? 16.802 -24.037 -43.036 1.00 68.88 272 GLU A O 1
ATOM 2146 N N . VAL A 1 273 ? 17.193 -21.839 -42.744 1.00 76.25 273 VAL A N 1
ATOM 2147 C CA . VAL A 1 273 ? 16.107 -21.634 -41.780 1.00 76.25 273 VAL A CA 1
ATOM 2148 C C . VAL A 1 273 ? 14.780 -22.009 -42.446 1.00 76.25 273 VAL A C 1
ATOM 2150 O O . VAL A 1 273 ? 14.429 -21.400 -43.461 1.00 76.25 273 VAL A O 1
ATOM 2153 N N . PRO A 1 274 ? 14.001 -22.952 -41.881 1.00 86.94 274 PRO A N 1
ATOM 2154 C CA . PRO A 1 274 ? 12.697 -23.295 -42.426 1.00 86.94 274 PRO A CA 1
ATOM 2155 C C . PRO A 1 274 ? 11.811 -22.054 -42.566 1.00 86.94 274 PRO A C 1
ATOM 2157 O O . PRO A 1 274 ? 11.622 -21.308 -41.606 1.00 86.94 274 PRO A O 1
ATOM 2160 N N . ALA A 1 275 ? 11.216 -21.850 -43.745 1.00 82.94 275 ALA A N 1
ATOM 2161 C CA . ALA A 1 275 ? 10.374 -20.681 -44.024 1.00 82.94 275 ALA A CA 1
ATOM 2162 C C . ALA A 1 275 ? 9.215 -20.521 -43.020 1.00 82.94 275 ALA A C 1
ATOM 2164 O O . ALA A 1 275 ? 8.824 -19.402 -42.700 1.00 82.94 275 ALA A O 1
ATOM 2165 N N . ALA A 1 276 ? 8.720 -21.632 -42.462 1.00 87.62 276 ALA A N 1
ATOM 2166 C CA . ALA A 1 276 ? 7.691 -21.648 -41.422 1.00 87.62 276 ALA A CA 1
ATOM 2167 C C . ALA A 1 276 ? 8.115 -20.957 -40.111 1.00 87.62 276 ALA A C 1
ATOM 2169 O O . ALA A 1 276 ? 7.257 -20.587 -39.317 1.00 87.62 276 ALA A O 1
ATOM 2170 N N . PHE A 1 277 ? 9.416 -20.779 -39.864 1.00 91.50 277 PHE A N 1
ATOM 2171 C CA . PHE A 1 277 ? 9.932 -20.114 -38.664 1.00 91.50 277 PHE A CA 1
ATOM 2172 C C . PHE A 1 277 ? 10.034 -18.600 -38.830 1.00 91.50 277 PHE A C 1
ATOM 2174 O O . PHE A 1 277 ? 10.218 -17.889 -37.844 1.00 91.50 277 PHE A O 1
ATOM 2181 N N . VAL A 1 278 ? 9.910 -18.095 -40.059 1.00 89.88 278 VAL A N 1
ATOM 2182 C CA . VAL A 1 278 ? 10.108 -16.686 -40.387 1.00 89.88 278 VAL A CA 1
ATOM 2183 C C . VAL A 1 278 ? 8.766 -15.967 -40.446 1.00 89.88 278 VAL A C 1
ATOM 2185 O O . VAL A 1 278 ? 7.861 -16.354 -41.179 1.00 89.88 278 VAL A O 1
ATOM 2188 N N . CYS A 1 279 ? 8.643 -14.880 -39.691 1.00 90.50 279 CYS A N 1
ATOM 2189 C CA . CYS A 1 279 ? 7.451 -14.045 -39.692 1.00 90.50 279 CYS A CA 1
ATOM 2190 C C . CYS A 1 279 ? 7.252 -13.388 -41.074 1.00 90.50 279 CYS A C 1
ATOM 2192 O O . CYS A 1 279 ? 8.163 -12.701 -41.557 1.00 90.50 279 CYS A O 1
ATOM 2194 N N . PRO A 1 280 ? 6.057 -13.491 -41.685 1.00 87.62 280 PRO A N 1
ATOM 2195 C CA . PRO A 1 280 ? 5.763 -12.864 -42.973 1.00 87.62 280 PRO A CA 1
ATOM 2196 C C . PRO A 1 280 ? 5.892 -11.336 -42.971 1.00 87.62 280 PRO A C 1
ATOM 2198 O O . PRO A 1 280 ? 6.247 -10.770 -44.006 1.00 87.62 280 PRO A O 1
ATOM 2201 N N . LEU A 1 281 ? 5.642 -10.688 -41.825 1.00 86.75 281 LEU A N 1
ATOM 2202 C CA . LEU A 1 281 ? 5.722 -9.235 -41.652 1.00 86.75 281 LEU A CA 1
ATOM 2203 C C . LEU A 1 281 ? 7.149 -8.754 -41.384 1.00 86.75 281 LEU A C 1
ATOM 2205 O O . LEU A 1 281 ? 7.664 -7.903 -42.102 1.00 86.75 281 LEU A O 1
ATOM 2209 N N . SER A 1 282 ? 7.805 -9.299 -40.356 1.00 85.31 282 SER A N 1
ATOM 2210 C CA . SER A 1 282 ? 9.117 -8.805 -39.918 1.00 85.31 282 SER A CA 1
ATOM 2211 C C . SER A 1 282 ? 10.294 -9.407 -40.689 1.00 85.31 282 SER A C 1
ATOM 2213 O O . SER A 1 282 ? 11.411 -8.909 -40.557 1.00 85.31 282 SER A O 1
ATOM 2215 N N . LYS A 1 283 ? 10.062 -10.475 -41.471 1.00 87.44 283 LYS A N 1
ATOM 2216 C CA . LYS A 1 283 ? 11.088 -11.256 -42.192 1.00 87.44 283 LYS A CA 1
ATOM 2217 C C . LYS A 1 283 ? 12.213 -11.772 -41.281 1.00 87.44 283 LYS A C 1
ATOM 2219 O O . LYS A 1 283 ? 13.346 -11.954 -41.716 1.00 87.44 283 LYS A O 1
ATOM 2224 N N . ARG A 1 284 ? 11.900 -12.002 -40.003 1.00 86.25 284 ARG A N 1
ATOM 2225 C CA . ARG A 1 284 ? 12.807 -12.532 -38.971 1.00 86.25 284 ARG A CA 1
ATOM 2226 C C . ARG A 1 284 ? 12.232 -13.808 -38.365 1.00 86.25 284 ARG A C 1
ATOM 2228 O O . ARG A 1 284 ? 11.023 -14.020 -38.437 1.00 86.25 284 ARG A O 1
ATOM 2235 N N . ILE A 1 285 ? 13.087 -14.630 -37.755 1.00 86.38 285 ILE A N 1
ATOM 2236 C CA . ILE A 1 285 ? 12.650 -15.806 -36.989 1.00 86.38 285 ILE A CA 1
ATOM 2237 C C . ILE A 1 285 ? 11.717 -15.355 -35.857 1.00 86.38 285 ILE A C 1
ATOM 2239 O O . ILE A 1 285 ? 12.037 -14.406 -35.140 1.00 86.38 285 ILE A O 1
ATOM 2243 N N . MET A 1 286 ? 10.569 -16.017 -35.730 1.00 87.62 286 MET A N 1
ATOM 2244 C CA . MET A 1 286 ? 9.558 -15.726 -34.714 1.00 87.62 286 MET A CA 1
ATOM 2245 C C . MET A 1 286 ? 10.028 -16.176 -33.328 1.00 87.62 286 MET A C 1
ATOM 2247 O O . MET A 1 286 ? 10.471 -17.305 -33.147 1.00 87.62 286 MET A O 1
ATOM 2251 N N . MET A 1 287 ? 9.903 -15.297 -32.342 1.00 87.31 287 MET A N 1
ATOM 2252 C CA . MET A 1 287 ? 10.159 -15.577 -30.931 1.00 87.31 287 MET A CA 1
ATOM 2253 C C . MET A 1 287 ? 8.861 -15.911 -30.196 1.00 87.31 287 MET A C 1
ATOM 2255 O O . MET A 1 287 ? 8.837 -16.853 -29.402 1.00 87.31 287 MET A O 1
ATOM 2259 N N . ASP A 1 288 ? 7.784 -15.178 -30.489 1.00 90.44 288 ASP A N 1
ATOM 2260 C CA . ASP A 1 288 ? 6.450 -15.449 -29.953 1.00 90.44 288 ASP A CA 1
ATOM 2261 C C . ASP A 1 288 ? 5.431 -15.584 -31.099 1.00 90.44 288 ASP A C 1
ATOM 2263 O O . ASP A 1 288 ? 4.684 -14.651 -31.408 1.00 90.44 288 ASP A O 1
ATOM 2267 N N . PRO A 1 289 ? 5.438 -16.730 -31.810 1.00 94.62 289 PRO A N 1
ATOM 2268 C CA . PRO A 1 289 ? 4.527 -16.955 -32.919 1.00 94.62 289 PRO A CA 1
ATOM 2269 C C . PRO A 1 289 ? 3.074 -17.054 -32.430 1.00 94.62 289 PRO A C 1
ATOM 2271 O O . PRO A 1 289 ? 2.750 -17.859 -31.554 1.00 94.62 289 PRO A O 1
ATOM 2274 N N . VAL A 1 290 ? 2.180 -16.287 -33.049 1.00 94.31 290 VAL A N 1
ATOM 2275 C CA . VAL A 1 290 ? 0.730 -16.290 -32.811 1.00 94.31 290 VAL A CA 1
ATOM 2276 C C . VAL A 1 290 ? -0.018 -16.556 -34.112 1.00 94.31 290 VAL A C 1
ATOM 2278 O O . VAL A 1 290 ? 0.358 -16.041 -35.162 1.00 94.31 290 VAL A O 1
ATOM 2281 N N . VAL A 1 291 ? -1.070 -17.371 -34.053 1.00 93.81 291 VAL A N 1
ATOM 2282 C CA . VAL A 1 291 ? -1.981 -17.616 -35.177 1.00 93.81 291 VAL A CA 1
ATOM 2283 C C . VAL A 1 291 ? -3.110 -16.599 -35.104 1.00 93.81 291 VAL A C 1
ATOM 2285 O O . VAL A 1 291 ? -3.881 -16.617 -34.142 1.00 93.81 291 VAL A O 1
ATOM 2288 N N . ALA A 1 292 ? -3.201 -15.715 -36.092 1.00 90.75 292 ALA A N 1
ATOM 2289 C CA . ALA A 1 292 ? -4.315 -14.780 -36.201 1.00 90.75 292 ALA A CA 1
ATOM 2290 C C . ALA A 1 292 ? -5.559 -15.474 -36.783 1.00 90.75 292 ALA A C 1
ATOM 2292 O O . ALA A 1 292 ? -5.478 -16.576 -37.328 1.00 90.75 292 ALA A O 1
ATOM 2293 N N . MET A 1 293 ? -6.720 -14.819 -36.702 1.00 85.81 293 MET A N 1
ATOM 2294 C CA . MET A 1 293 ? -7.973 -15.358 -37.257 1.00 85.81 293 MET A CA 1
ATOM 2295 C C . MET A 1 293 ? -7.947 -15.574 -38.777 1.00 85.81 293 MET A C 1
ATOM 2297 O O . MET A 1 293 ? -8.756 -16.339 -39.294 1.00 85.81 293 MET A O 1
ATOM 2301 N N . ASP A 1 294 ? -7.012 -14.945 -39.493 1.00 84.94 294 ASP A N 1
ATOM 2302 C CA . ASP A 1 294 ? -6.796 -15.187 -40.925 1.00 84.94 294 ASP A CA 1
ATOM 2303 C C . ASP A 1 294 ? -6.093 -16.530 -41.213 1.00 84.94 294 ASP A C 1
ATOM 2305 O O . ASP A 1 294 ? -5.880 -16.887 -42.369 1.00 84.94 294 ASP A O 1
ATOM 2309 N N . GLY A 1 295 ? -5.751 -17.290 -40.166 1.00 85.88 295 GLY A N 1
ATOM 2310 C CA . GLY A 1 295 ? -5.127 -18.607 -40.248 1.00 85.88 295 GLY A CA 1
ATOM 2311 C C . GLY A 1 295 ? -3.609 -18.571 -40.412 1.00 85.88 295 GLY A C 1
ATOM 2312 O O . GLY A 1 295 ? -2.976 -19.629 -40.421 1.00 85.88 295 GLY A O 1
ATOM 2313 N N . TYR A 1 296 ? -3.002 -17.387 -40.504 1.00 90.31 296 TYR A N 1
ATOM 2314 C CA . TYR A 1 296 ? -1.562 -17.238 -40.664 1.00 90.31 296 TYR A CA 1
ATOM 2315 C C . TYR A 1 296 ? -0.862 -17.001 -39.326 1.00 90.31 296 TYR A C 1
ATOM 2317 O O . TYR A 1 296 ? -1.435 -16.488 -38.363 1.00 90.31 296 TYR A O 1
ATOM 2325 N N . THR A 1 297 ? 0.407 -17.412 -39.262 1.00 93.19 297 THR A N 1
ATOM 2326 C CA . THR A 1 297 ? 1.242 -17.229 -38.072 1.00 93.19 297 THR A CA 1
ATOM 2327 C C . THR A 1 297 ? 2.154 -16.020 -38.234 1.00 93.19 297 THR A C 1
ATOM 2329 O O . THR A 1 297 ? 2.839 -15.879 -39.248 1.00 93.19 297 THR A O 1
ATOM 2332 N N . TYR A 1 298 ? 2.184 -15.172 -37.213 1.00 93.56 298 TYR A N 1
ATOM 2333 C CA . TYR A 1 298 ? 2.971 -13.947 -37.167 1.00 93.56 298 TYR A CA 1
ATOM 2334 C C . TYR A 1 298 ? 3.730 -13.850 -35.846 1.00 93.56 298 TYR A C 1
ATOM 2336 O O . TYR A 1 298 ? 3.390 -14.509 -34.871 1.00 93.56 298 TYR A O 1
ATOM 2344 N N . GLU A 1 299 ? 4.734 -12.982 -35.797 1.00 94.75 299 GLU A N 1
ATOM 2345 C CA . GLU A 1 299 ? 5.289 -12.509 -34.528 1.00 94.75 299 GLU A CA 1
ATOM 2346 C C . GLU A 1 299 ? 4.264 -11.595 -33.845 1.00 94.75 299 GLU A C 1
ATOM 2348 O O . GLU A 1 299 ? 3.798 -10.644 -34.477 1.00 94.75 299 GLU A O 1
ATOM 2353 N N . GLU A 1 300 ? 3.948 -11.851 -32.574 1.00 92.44 300 GLU A N 1
ATOM 2354 C CA . GLU A 1 300 ? 2.906 -11.137 -31.819 1.00 92.44 300 GLU A CA 1
ATOM 2355 C C . GLU A 1 300 ? 3.044 -9.614 -31.931 1.00 92.44 300 GLU A C 1
ATOM 2357 O O . GLU A 1 300 ? 2.121 -8.926 -32.368 1.00 92.44 300 GLU A O 1
ATOM 2362 N N . HIS A 1 301 ? 4.242 -9.094 -31.670 1.00 89.38 301 HIS A N 1
ATOM 2363 C CA . HIS A 1 301 ? 4.494 -7.656 -31.690 1.00 89.38 301 HIS A CA 1
ATOM 2364 C C . HIS A 1 301 ? 4.362 -7.063 -33.102 1.00 89.38 301 HIS A C 1
ATOM 2366 O O . HIS A 1 301 ? 3.946 -5.915 -33.261 1.00 89.38 301 HIS A O 1
ATOM 2372 N N . ALA A 1 302 ? 4.715 -7.833 -34.139 1.00 89.38 302 ALA A N 1
ATOM 2373 C CA . ALA A 1 302 ? 4.611 -7.390 -35.528 1.00 89.38 302 ALA A CA 1
ATOM 2374 C C . ALA A 1 302 ? 3.149 -7.356 -35.995 1.00 89.38 302 ALA A C 1
ATOM 2376 O O . ALA A 1 302 ? 2.758 -6.420 -36.691 1.00 89.38 302 ALA A O 1
ATOM 2377 N N . LEU A 1 303 ? 2.344 -8.339 -35.581 1.00 90.38 303 LEU A N 1
ATOM 2378 C CA . LEU A 1 303 ? 0.910 -8.381 -35.855 1.00 90.38 303 LEU A CA 1
ATOM 2379 C C . LEU A 1 303 ? 0.175 -7.242 -35.141 1.00 90.38 303 LEU A C 1
ATOM 2381 O O . LEU A 1 303 ? -0.583 -6.514 -35.778 1.00 90.38 303 LEU A O 1
ATOM 2385 N N . SER A 1 304 ? 0.455 -7.040 -33.851 1.00 88.94 304 SER A N 1
ATOM 2386 C CA . SER A 1 304 ? -0.126 -5.962 -33.044 1.00 88.94 304 SER A CA 1
ATOM 2387 C C . SER A 1 304 ? 0.204 -4.576 -33.618 1.00 88.94 304 SER A C 1
ATOM 2389 O O . SER A 1 304 ? -0.679 -3.723 -33.726 1.00 88.94 304 SER A O 1
ATOM 2391 N N . ALA A 1 305 ? 1.447 -4.355 -34.065 1.00 88.06 305 ALA A N 1
ATOM 2392 C CA . ALA A 1 305 ? 1.848 -3.106 -34.717 1.00 88.06 305 ALA A CA 1
ATOM 2393 C C . ALA A 1 305 ? 1.155 -2.893 -36.075 1.00 88.06 305 ALA A C 1
ATOM 2395 O O . ALA A 1 305 ? 0.694 -1.789 -36.362 1.00 88.06 305 ALA A O 1
ATOM 2396 N N . TYR A 1 306 ? 1.043 -3.945 -36.892 1.00 88.19 306 TYR A N 1
ATOM 2397 C CA . TYR A 1 306 ? 0.367 -3.873 -38.188 1.00 88.19 306 TYR A CA 1
ATOM 2398 C C . TYR A 1 306 ? -1.127 -3.567 -38.027 1.00 88.19 306 TYR A C 1
ATOM 2400 O O . TYR A 1 306 ? -1.661 -2.682 -38.694 1.00 88.19 306 TYR A O 1
ATOM 2408 N N . PHE A 1 307 ? -1.800 -4.242 -37.093 1.00 88.38 307 PHE A N 1
ATOM 2409 C CA . PHE A 1 307 ? -3.220 -4.022 -36.836 1.00 88.38 307 PHE A CA 1
ATOM 2410 C C . PHE A 1 307 ? -3.497 -2.610 -36.312 1.00 88.38 307 PHE A C 1
ATOM 2412 O O . PHE A 1 307 ? -4.473 -1.986 -36.718 1.00 88.38 307 PHE A O 1
ATOM 2419 N N . LEU A 1 308 ? -2.622 -2.060 -35.463 1.00 86.69 308 LEU A N 1
ATOM 2420 C CA . LEU A 1 308 ? -2.744 -0.677 -34.994 1.00 86.69 308 LEU A CA 1
ATOM 2421 C C . LEU A 1 308 ? -2.659 0.341 -36.146 1.00 86.69 308 LEU A C 1
ATOM 2423 O O . LEU A 1 308 ? -3.292 1.392 -36.084 1.00 86.69 308 LEU A O 1
ATOM 2427 N N . GLN A 1 309 ? -1.888 0.031 -37.190 1.00 87.75 309 GLN A N 1
ATOM 2428 C CA . GLN A 1 309 ? -1.688 0.911 -38.339 1.00 87.75 309 GLN A CA 1
ATOM 2429 C C . GLN A 1 309 ? -2.790 0.784 -39.403 1.00 87.75 309 GLN A C 1
ATOM 2431 O O . GLN A 1 309 ? -3.174 1.791 -39.996 1.00 87.75 309 GLN A O 1
ATOM 2436 N N . TYR A 1 310 ? -3.294 -0.428 -39.650 1.00 85.25 310 TYR A N 1
ATOM 2437 C CA . TYR A 1 310 ? -4.189 -0.720 -40.781 1.00 85.25 310 TYR A CA 1
ATOM 2438 C C . TYR A 1 310 ? -5.593 -1.198 -40.377 1.00 85.25 310 TYR A C 1
ATOM 2440 O O . TYR A 1 310 ? -6.453 -1.362 -41.240 1.00 85.25 310 TYR A O 1
ATOM 2448 N N . GLY A 1 311 ? -5.848 -1.426 -39.085 1.00 86.94 311 GLY A N 1
ATOM 2449 C CA . GLY A 1 311 ? -7.147 -1.858 -38.553 1.00 86.94 311 GLY A CA 1
ATOM 2450 C C . GLY A 1 311 ? -7.581 -3.270 -38.964 1.00 86.94 311 GLY A C 1
ATOM 2451 O O . GLY A 1 311 ? -8.736 -3.638 -38.756 1.00 86.94 311 GLY A O 1
ATOM 2452 N N . CYS A 1 312 ? -6.689 -4.047 -39.579 1.00 87.88 312 CYS A N 1
ATOM 2453 C CA . CYS A 1 312 ? -6.945 -5.403 -40.050 1.00 87.88 312 CYS A CA 1
ATOM 2454 C C . CYS A 1 312 ? -5.659 -6.241 -40.050 1.00 87.88 312 CYS A C 1
ATOM 2456 O O . CYS A 1 312 ? -4.551 -5.705 -39.937 1.00 87.88 312 CYS A O 1
ATOM 2458 N N . THR A 1 313 ? -5.798 -7.562 -40.169 1.00 87.19 313 THR A N 1
ATOM 2459 C CA . THR A 1 313 ? -4.657 -8.458 -40.391 1.00 87.19 313 THR A CA 1
ATOM 2460 C C . THR A 1 313 ? -4.055 -8.259 -41.797 1.00 87.19 313 THR A C 1
ATOM 2462 O O . THR A 1 313 ? -4.707 -7.693 -42.673 1.00 87.19 313 THR A O 1
ATOM 2465 N N . PRO A 1 314 ? -2.808 -8.694 -42.053 1.00 81.69 314 PRO A N 1
ATOM 2466 C CA . PRO A 1 314 ? -2.096 -8.388 -43.299 1.00 81.69 314 PRO A CA 1
ATOM 2467 C C . PRO A 1 314 ? -2.693 -8.941 -44.592 1.00 81.69 314 PRO A C 1
ATOM 2469 O O . PRO A 1 314 ? -2.378 -8.396 -45.645 1.00 81.69 314 PRO A O 1
ATOM 2472 N N . GLY A 1 315 ? -3.517 -9.993 -44.533 1.00 75.69 315 GLY A N 1
ATOM 2473 C CA . GLY A 1 315 ? -4.085 -10.614 -45.731 1.00 75.69 315 GLY A CA 1
ATOM 2474 C C . GLY A 1 315 ? -2.999 -11.208 -46.636 1.00 75.69 315 GLY A C 1
ATOM 2475 O O . GLY A 1 315 ? -2.529 -10.583 -47.586 1.00 75.69 315 GLY A O 1
ATOM 2476 N N . LEU A 1 316 ? -2.529 -12.415 -46.317 1.00 79.31 316 LEU A N 1
ATOM 2477 C CA . LEU A 1 316 ? -1.480 -13.069 -47.103 1.00 79.31 316 LEU A CA 1
ATOM 2478 C C . LEU A 1 316 ? -2.063 -13.822 -48.307 1.00 79.31 316 LEU A C 1
ATOM 2480 O O . LEU A 1 316 ? -3.191 -14.305 -48.276 1.00 79.31 316 LEU A O 1
ATOM 2484 N N . ASN A 1 317 ? -1.258 -13.944 -49.367 1.00 73.50 317 ASN A N 1
ATOM 2485 C CA . ASN A 1 317 ? -1.591 -14.666 -50.604 1.00 73.50 317 ASN A CA 1
ATOM 2486 C C . ASN A 1 317 ? -2.806 -14.119 -51.381 1.00 73.50 317 ASN A C 1
ATOM 2488 O O . ASN A 1 317 ? -3.439 -14.857 -52.129 1.00 73.50 317 ASN A O 1
ATOM 2492 N N . GLY A 1 318 ? -3.099 -12.822 -51.247 1.00 71.19 318 GLY A N 1
ATOM 2493 C CA . GLY A 1 318 ? -4.193 -12.160 -51.969 1.00 71.19 318 GLY A CA 1
ATOM 2494 C C . GLY A 1 318 ? -5.555 -12.239 -51.275 1.00 71.19 318 GLY A C 1
ATOM 2495 O O . GLY A 1 318 ? -6.530 -11.731 -51.822 1.00 71.19 318 GLY A O 1
ATOM 2496 N N . GLU A 1 319 ? -5.622 -12.827 -50.078 1.00 77.25 319 GLU A N 1
ATOM 2497 C CA . GLU A 1 319 ? -6.819 -12.815 -49.234 1.00 77.25 319 GLU A CA 1
ATOM 2498 C C . GLU A 1 319 ? -6.966 -11.470 -48.500 1.00 77.25 319 GLU A C 1
ATOM 2500 O O . GLU A 1 319 ? -5.960 -10.872 -48.104 1.00 77.25 319 GLU A O 1
ATOM 2505 N N . PRO A 1 320 ? -8.195 -10.969 -48.286 1.00 78.69 320 PRO A N 1
ATOM 2506 C CA . PRO A 1 320 ? -8.416 -9.739 -47.539 1.00 78.69 320 PRO A CA 1
ATOM 2507 C C . PRO A 1 320 ? -8.086 -9.918 -46.050 1.00 78.69 320 PRO A C 1
ATOM 2509 O O . PRO A 1 320 ? -8.376 -10.948 -45.442 1.00 78.69 320 PRO A O 1
ATOM 2512 N N . GLY A 1 321 ? -7.513 -8.876 -45.448 1.00 81.94 321 GLY A N 1
ATOM 2513 C CA . GLY A 1 321 ? -7.278 -8.808 -44.008 1.00 81.94 321 GLY A CA 1
ATOM 2514 C C . GLY A 1 321 ? -8.571 -8.831 -43.193 1.00 81.94 321 GLY A C 1
ATOM 2515 O O . GLY A 1 321 ? -9.585 -8.261 -43.599 1.00 81.94 321 GLY A O 1
ATOM 2516 N N . LEU A 1 322 ? -8.534 -9.447 -42.011 1.00 86.56 322 LEU A N 1
ATOM 2517 C CA . LEU A 1 322 ? -9.673 -9.487 -41.092 1.00 86.56 322 LEU A CA 1
ATOM 2518 C C . LEU A 1 322 ? -9.573 -8.367 -40.055 1.00 86.56 322 LEU A C 1
ATOM 2520 O O . LEU A 1 322 ? -8.512 -8.137 -39.481 1.00 86.56 322 LEU A O 1
ATOM 2524 N N . ALA A 1 323 ? -10.688 -7.698 -39.764 1.00 87.38 323 ALA A N 1
ATOM 2525 C CA . ALA A 1 323 ? -10.785 -6.668 -38.723 1.00 87.38 323 ALA A CA 1
ATOM 2526 C C . ALA A 1 323 ? -10.967 -7.270 -37.311 1.00 87.38 323 ALA A C 1
ATOM 2528 O O . ALA A 1 323 ? -11.750 -6.768 -36.507 1.00 87.38 323 ALA A O 1
ATOM 2529 N N . ASP A 1 324 ? -10.273 -8.371 -37.022 1.00 85.31 324 ASP A N 1
ATOM 2530 C CA . ASP A 1 324 ? -10.259 -9.033 -35.718 1.00 85.31 324 ASP A CA 1
ATOM 2531 C C . ASP A 1 324 ? -8.806 -9.285 -35.298 1.00 85.31 324 ASP A C 1
ATOM 2533 O O . ASP A 1 324 ? -8.062 -9.984 -35.986 1.00 85.31 324 ASP A O 1
ATOM 2537 N N . LEU A 1 325 ? -8.400 -8.679 -34.178 1.00 82.81 325 LEU A N 1
ATOM 2538 C CA . LEU A 1 325 ? -7.056 -8.815 -33.607 1.00 82.81 325 LEU A CA 1
ATOM 2539 C C . LEU A 1 325 ? -6.928 -10.058 -32.714 1.00 82.81 325 LEU A C 1
ATOM 2541 O O . LEU A 1 325 ? -5.863 -10.318 -32.162 1.00 82.81 325 LEU A O 1
ATOM 2545 N N . SER A 1 326 ? -7.998 -10.831 -32.541 1.00 87.38 326 SER A N 1
ATOM 2546 C CA . SER A 1 326 ? -7.943 -12.069 -31.775 1.00 87.38 326 SER A CA 1
ATOM 2547 C C . SER A 1 326 ? -6.918 -13.027 -32.389 1.00 87.38 326 SER A C 1
ATOM 2549 O O . SER A 1 326 ? -6.897 -13.270 -33.596 1.00 87.38 326 SER A O 1
ATOM 2551 N N . TYR A 1 327 ? -6.059 -13.591 -31.548 1.00 91.69 327 TYR A N 1
ATOM 2552 C CA . TYR A 1 327 ? -5.058 -14.566 -31.961 1.00 91.69 327 TYR A CA 1
ATOM 2553 C C . TYR A 1 327 ? -4.867 -15.637 -30.890 1.00 91.69 327 TYR A C 1
ATOM 2555 O O . TYR A 1 327 ? -5.199 -15.449 -29.717 1.00 91.69 327 TYR A O 1
ATOM 2563 N N . ILE A 1 328 ? -4.303 -16.772 -31.295 1.00 92.38 328 ILE A N 1
ATOM 2564 C CA . ILE A 1 328 ? -3.980 -17.893 -30.410 1.00 92.38 328 ILE A CA 1
ATOM 2565 C C . ILE A 1 328 ? -2.462 -18.113 -30.433 1.00 92.38 328 ILE A C 1
ATOM 2567 O O . ILE A 1 328 ? -1.888 -18.243 -31.515 1.00 92.38 328 ILE A O 1
ATOM 2571 N N . PRO A 1 329 ? -1.780 -18.198 -29.276 1.00 93.62 329 PRO A N 1
ATOM 2572 C CA . PRO A 1 329 ? -0.355 -18.513 -29.239 1.00 93.62 329 PRO A CA 1
ATOM 2573 C C . PRO A 1 329 ? -0.029 -19.856 -29.908 1.00 93.62 329 PRO A C 1
ATOM 2575 O O . PRO A 1 329 ? -0.575 -20.897 -29.536 1.00 93.62 329 PRO A O 1
ATOM 2578 N N . ASN A 1 330 ? 0.922 -19.862 -30.844 1.00 92.50 330 ASN A N 1
ATOM 2579 C CA . ASN A 1 330 ? 1.394 -21.067 -31.522 1.00 92.50 330 ASN A CA 1
ATOM 2580 C C . ASN A 1 330 ? 2.520 -21.731 -30.711 1.00 92.50 330 ASN A C 1
ATOM 2582 O O . ASN A 1 330 ? 3.701 -21.671 -31.054 1.00 92.50 330 ASN A O 1
ATOM 2586 N N . LEU A 1 331 ? 2.147 -22.342 -29.583 1.00 90.50 331 LEU A N 1
ATOM 2587 C CA . LEU A 1 331 ? 3.084 -23.010 -28.667 1.00 90.50 331 LEU A CA 1
ATOM 2588 C C . LEU A 1 331 ? 3.930 -24.084 -29.369 1.00 90.50 331 LEU A C 1
ATOM 2590 O O . LEU A 1 331 ? 5.131 -24.152 -29.137 1.00 90.50 331 LEU A O 1
ATOM 2594 N N . ALA A 1 332 ? 3.327 -24.854 -30.278 1.00 90.25 332 ALA A N 1
ATOM 2595 C CA . ALA A 1 332 ? 4.027 -25.898 -31.019 1.00 90.25 332 ALA A CA 1
ATOM 2596 C C . ALA A 1 332 ? 5.131 -25.329 -31.927 1.00 90.25 332 ALA A C 1
ATOM 2598 O O . ALA A 1 332 ? 6.248 -25.844 -31.930 1.00 90.25 332 ALA A O 1
ATOM 2599 N N . LEU A 1 333 ? 4.847 -24.250 -32.666 1.00 89.56 333 LEU A N 1
ATOM 2600 C CA . LEU A 1 333 ? 5.849 -23.611 -33.520 1.00 89.56 333 LEU A CA 1
ATOM 2601 C C . LEU A 1 333 ? 6.950 -22.941 -32.692 1.00 89.56 333 LEU A C 1
ATOM 2603 O O . LEU A 1 333 ? 8.122 -23.033 -33.043 1.00 89.56 333 LEU A O 1
ATOM 2607 N N . ARG A 1 334 ? 6.593 -22.323 -31.561 1.00 89.69 334 ARG A N 1
ATOM 2608 C CA . ARG A 1 334 ? 7.566 -21.757 -30.618 1.00 89.69 334 ARG A CA 1
ATOM 2609 C C . ARG A 1 334 ? 8.545 -22.815 -30.107 1.00 89.69 334 ARG A C 1
ATOM 2611 O O . ARG A 1 334 ? 9.749 -22.568 -30.103 1.00 89.69 334 ARG A O 1
ATOM 2618 N N . ASP A 1 335 ? 8.052 -23.994 -29.735 1.00 86.12 335 ASP A N 1
ATOM 2619 C CA . ASP A 1 335 ? 8.900 -25.098 -29.277 1.00 86.12 335 ASP A CA 1
ATOM 2620 C C . ASP A 1 335 ? 9.795 -25.637 -30.406 1.00 86.12 335 ASP A C 1
ATOM 2622 O O . ASP A 1 335 ? 10.971 -25.922 -30.178 1.00 86.12 335 ASP A O 1
ATOM 2626 N N . GLN A 1 336 ? 9.286 -25.719 -31.641 1.00 88.56 336 GLN A N 1
ATOM 2627 C CA . GLN A 1 336 ? 10.076 -26.121 -32.814 1.00 88.56 336 GLN A CA 1
ATOM 2628 C C . GLN A 1 336 ? 11.191 -25.119 -33.141 1.00 88.56 336 GLN A C 1
ATOM 2630 O O . GLN A 1 336 ? 12.327 -25.526 -33.388 1.00 88.56 336 GLN A O 1
ATOM 2635 N N . ILE A 1 337 ? 10.899 -23.816 -33.089 1.00 85.56 337 ILE A N 1
ATOM 2636 C CA . ILE A 1 337 ? 11.892 -22.754 -33.293 1.00 85.56 337 ILE A CA 1
ATOM 2637 C C . ILE A 1 337 ? 12.945 -22.785 -32.181 1.00 85.56 337 ILE A C 1
ATOM 2639 O O . ILE A 1 337 ? 14.139 -22.657 -32.450 1.00 85.56 337 ILE A O 1
ATOM 2643 N N . ALA A 1 338 ? 12.531 -23.008 -30.931 1.00 82.12 338 ALA A N 1
ATOM 2644 C CA . ALA A 1 338 ? 13.450 -23.137 -29.807 1.00 82.12 338 ALA A CA 1
ATOM 2645 C C . ALA A 1 338 ? 14.381 -24.353 -29.958 1.00 82.12 338 ALA A C 1
ATOM 2647 O O . ALA A 1 338 ? 15.575 -24.244 -29.682 1.00 82.12 338 ALA A O 1
ATOM 2648 N N . GLN A 1 339 ? 13.870 -25.490 -30.441 1.00 83.19 339 GLN A N 1
ATOM 2649 C CA . GLN A 1 339 ? 14.683 -26.674 -30.741 1.00 83.19 339 GLN A CA 1
ATOM 2650 C C . GLN A 1 339 ? 15.649 -26.437 -31.908 1.00 83.19 339 GLN A C 1
ATOM 2652 O O . GLN A 1 339 ? 16.801 -26.859 -31.833 1.00 83.19 339 GLN A O 1
ATOM 2657 N N . TYR A 1 340 ? 15.206 -25.747 -32.961 1.00 82.75 340 TYR A N 1
ATOM 2658 C CA . TYR A 1 340 ? 16.048 -25.366 -34.097 1.00 82.75 340 TYR A CA 1
ATOM 2659 C C . TYR A 1 340 ? 17.193 -24.440 -33.670 1.00 82.75 340 TYR A C 1
ATOM 2661 O O . TYR A 1 340 ? 18.360 -24.732 -33.919 1.00 82.75 340 TYR A O 1
ATOM 2669 N N . ASN A 1 341 ? 16.877 -23.385 -32.916 1.00 76.75 341 ASN A N 1
ATOM 2670 C CA . ASN A 1 341 ? 17.882 -22.489 -32.351 1.00 76.75 341 ASN A CA 1
ATOM 2671 C C . ASN A 1 341 ? 18.809 -23.228 -31.374 1.00 76.75 341 ASN A C 1
ATOM 2673 O O . ASN A 1 341 ? 20.005 -22.977 -31.362 1.00 76.75 341 ASN A O 1
ATOM 2677 N N . GLY A 1 342 ? 18.289 -24.175 -30.586 1.00 67.75 342 GLY A N 1
ATOM 2678 C CA . GLY A 1 342 ? 19.088 -25.010 -29.686 1.00 67.75 342 GLY A CA 1
ATOM 2679 C C . GLY A 1 342 ? 20.082 -25.929 -30.407 1.00 67.75 342 GLY A C 1
ATOM 2680 O O . GLY A 1 342 ? 21.185 -26.127 -29.904 1.00 67.75 342 GLY A O 1
ATOM 2681 N N . LYS A 1 343 ? 19.734 -26.447 -31.594 1.00 60.59 343 LYS A N 1
ATOM 2682 C CA . LYS A 1 343 ? 20.652 -27.224 -32.446 1.00 60.59 343 LYS A CA 1
ATOM 2683 C C . LYS A 1 343 ? 21.780 -26.363 -33.017 1.00 60.59 343 LYS A C 1
ATOM 2685 O O . LYS A 1 343 ? 22.925 -26.795 -32.980 1.00 60.59 343 LYS A O 1
ATOM 2690 N N . LEU A 1 344 ? 21.486 -25.121 -33.411 1.00 56.25 344 LEU A N 1
ATOM 2691 C CA . LEU A 1 344 ? 22.487 -24.145 -33.875 1.00 56.25 344 LEU A CA 1
ATOM 2692 C C . LEU A 1 344 ? 23.554 -23.791 -32.816 1.00 56.25 344 LEU A C 1
ATOM 2694 O O . LEU A 1 344 ? 24.623 -23.308 -33.175 1.00 56.25 344 LEU A O 1
ATOM 2698 N N . TYR A 1 345 ? 23.292 -24.029 -31.523 1.00 47.50 345 TYR A N 1
ATOM 2699 C CA . TYR A 1 345 ? 24.252 -23.797 -30.430 1.00 47.50 345 TYR A CA 1
ATOM 2700 C C . TYR A 1 345 ? 25.005 -25.057 -29.962 1.00 47.50 345 TYR A C 1
ATOM 2702 O O . TYR A 1 345 ? 25.910 -24.939 -29.136 1.00 47.50 345 TYR A O 1
ATOM 2710 N N . LEU A 1 346 ? 24.639 -26.248 -30.450 1.00 41.59 346 LEU A N 1
ATOM 2711 C CA . LEU A 1 346 ? 25.240 -27.531 -30.052 1.00 41.59 346 LEU A CA 1
ATOM 2712 C C . LEU A 1 346 ? 26.100 -28.181 -31.143 1.00 41.59 346 LEU A C 1
ATOM 2714 O O . LEU A 1 346 ? 26.713 -29.209 -30.865 1.00 41.59 346 LEU A O 1
ATOM 2718 N N . ASP A 1 347 ? 26.188 -27.575 -32.327 1.00 40.09 347 ASP A N 1
ATOM 2719 C CA . ASP A 1 347 ? 27.101 -27.985 -33.397 1.00 40.09 347 ASP A CA 1
ATOM 2720 C C . ASP A 1 347 ? 28.264 -26.975 -33.492 1.00 40.09 347 ASP A C 1
ATOM 2722 O O . ASP A 1 347 ? 28.173 -25.973 -34.207 1.00 40.09 347 ASP A O 1
ATOM 2726 N N . PRO A 1 348 ? 29.356 -27.153 -32.723 1.00 39.97 348 PRO A N 1
ATOM 2727 C CA . PRO A 1 348 ? 30.601 -26.471 -33.012 1.00 39.97 348 PRO A CA 1
ATOM 2728 C C . PRO A 1 348 ? 31.253 -27.224 -34.174 1.00 39.97 348 PRO A C 1
ATOM 2730 O O . PRO A 1 348 ? 31.905 -28.247 -33.963 1.00 39.97 348 PRO A O 1
ATOM 2733 N N . GLY A 1 349 ? 31.019 -26.743 -35.396 1.00 41.22 349 GLY A N 1
ATOM 2734 C CA . GLY A 1 349 ? 31.893 -27.059 -36.528 1.00 41.22 349 GLY A CA 1
ATOM 2735 C C . GLY A 1 349 ? 33.344 -26.723 -36.208 1.00 41.22 349 GLY A C 1
ATOM 2736 O O . GLY A 1 349 ? 33.572 -25.642 -35.608 1.00 41.22 349 GLY A O 1
#

Radius of gyration: 30.93 Å; chains: 1; bounding box: 65×48×98 Å

Foldseek 3Di:
DAKDKWKWKWKWKAALQFIATLLDGPDRPWDWDADPPPGIDIPPTDIHIDDDPVRLVVSVVSSVVSLVVCCVVVVNDSLLMKMWMKMKMWMAHPPQRKIFIDIDIDIDAHDQDQPVPVPDDDPVVVRSVSSNQQVVLVLQQLVCQLVVPPDRPLVSGPVSSVCVCQFAHADDHDDDQDADPDPVCVVVRVVSVVSVVSSVSTDYDHDTGMDGDPVRVVVVVVVVVVVVVVVVVVVVVVVVVVVPDPPPPDPDPDDPDPPDPPPDPDDDDDDPDPPLQAAPQPRHGAQWWKQAPVRDIHRLVRQVVVCVVPCFGPQPPPGDTHNDSDIGTPVVSNVVSVVVVVVVVVDPD

Secondary structure (DSSP, 8-state):
--EEEEEEEEEEEEETTEEEESSSTT----EEEEETTTEEEEET---EEESSHHHHHHHHHHHHHHHHHHHHHHT--GGGSEEEEEEEEEEEETTT--EEEEEEEEEEPPP---GGGS---THHHHHHHHHHHHHHHHHHHHHHHHTT-S---GGGSHHHHHTTTTTTSSS-----------GGGHHHHHHHHHHHHHHTTPPP-----EE--HHHHHHHHHHHHHHHHHHHHHHHHHHHHHHS-TT-----TT----S--------S--PPPPGGGB-TTT-SB-SSEEEETTS-EEEHHHHHHHHHHHSS---GGGPPPPS---EEE-HHHHHHHHHHHHHHTT---

InterPro domains:
  IPR001752 Kinesin motor domain [PF00225] (5-202)
  IPR001752 Kinesin motor domain [PR00380] (72-89)
  IPR001752 Kinesin motor domain [PR00380] (103-121)
  IPR001752 Kinesin motor domain [PR00380] (152-173)
  IPR001752 Kinesin motor domain [PS50067] (1-202)
  IPR001752 Kinesin motor domain [SM00129] (1-210)
  IPR003613 U-box domain [PF04564] (273-340)
  IPR003613 U-box domain [SM00504] (276-340)
  IPR013083 Zinc finger, RING/FYVE/PHD-type [G3DSA:3.30.40.10] (271-344)
  IPR019821 Kinesin motor domain, conserved site [PS00411] (102-113)
  IPR027417 P-loop containing nucleoside triphosphate hydrolase [SSF52540] (5-242)
  IPR027640 Kinesin-like protein [PTHR47969] (5-247)
  IPR036961 Kinesin motor domain superfamily [G3DSA:3.40.850.10] (3-233)